Protein AF-0000000071665735 (afdb_homodimer)

Solvent-accessible surface area (backbone atoms only — not comparable to full-atom values): 22592 Å² total; per-residue (Å²): 137,82,86,70,82,78,82,79,80,79,75,76,79,82,82,79,82,79,80,78,79,75,76,81,74,75,75,74,72,68,74,67,75,67,65,73,69,74,65,78,68,72,47,81,77,70,49,54,52,72,57,50,32,63,52,44,52,70,51,53,49,62,44,57,69,63,45,42,54,72,73,45,70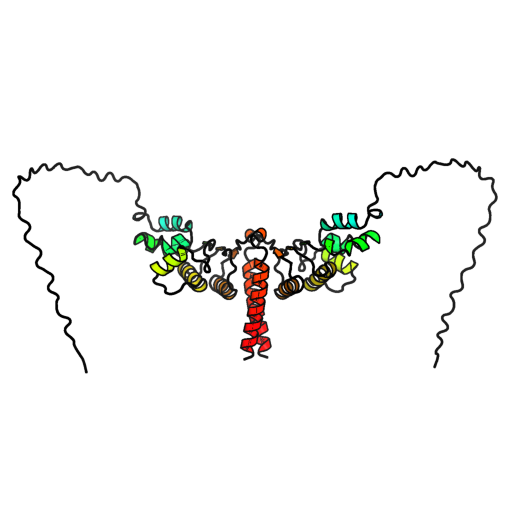,59,45,29,58,28,63,59,37,35,73,44,34,25,62,40,54,32,64,81,60,48,84,87,48,99,40,71,63,57,57,50,43,28,60,78,67,70,46,94,73,89,48,66,61,57,50,48,52,53,49,38,58,48,10,68,40,57,27,40,36,34,33,40,25,80,60,83,72,56,66,68,51,53,46,50,49,50,68,59,13,78,69,42,27,46,31,79,62,62,52,42,88,81,44,38,57,49,54,50,51,48,48,53,50,50,52,50,48,46,53,49,54,21,50,54,48,59,98,134,82,78,71,72,76,75,75,75,79,75,77,79,76,83,74,79,77,75,77,80,75,75,82,70,80,73,74,68,69,71,67,73,68,62,70,68,71,67,75,68,71,46,81,78,68,48,55,52,72,56,47,33,62,54,43,51,70,51,52,51,64,45,58,69,63,46,41,55,70,72,45,71,58,43,29,59,28,61,56,38,34,73,43,34,24,62,41,61,31,64,83,58,53,85,87,47,97,39,72,63,57,55,52,43,28,60,77,66,71,46,93,73,88,46,65,61,57,51,48,52,51,49,37,57,48,10,67,39,56,26,40,37,34,34,37,26,74,60,82,73,56,65,68,52,53,45,50,49,50,68,58,13,77,68,42,27,47,32,77,62,62,50,42,87,80,43,38,58,50,55,48,52,49,49,52,49,50,51,50,48,44,53,49,54,21,50,58,51,58,104

Radius of gyration: 38.49 Å; Cα contacts (8 Å, |Δi|>4): 407; chains: 2; bounding box: 44×146×106 Å

Organism: Elaeis guineensis var. tenera (NCBI:txid51953)

pLDDT: mean 74.75, std 26.11, range [21.14, 98.0]

Secondary structure (DSSP, 8-state):
-------------------------------------------GGGS-HHHHHHHHTTS-HHIIIIIGGGT-HHHHHHHTSGGGGSEEE-TT--TTS--HHHHHHHHHTT-S---HHHHHHHHHHHTTT---EEE--SSPPPHHHHHHHHHH-TT-EEE----TTT-THHHHHHHHHHHHHHHHHHHHHH-/-------------------------------------------GGGS-HHHHHHHHTTS-HHIIIIIGGGT-HHHHHHHTSGGGGSEEE-TT--TTS--HHHHHHHHHTT-S---HHHHHHHHHHHTTT---EEEPPSSPPPHHHHHHHHHH-TT-EEE----TTT-TTHHHHHHHHHHHHHHHHHHHHH-

Sequence (382 aa):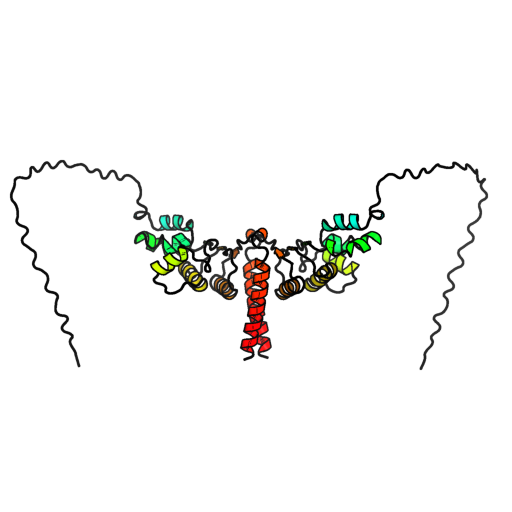
MDGSSPYTDLAEPSATKRFKIGGEEMDTSEETMRSEEDTGIRRWEDLPVNCLVEIFKKLSVEDMAIGVPFVCKSWYEAHLDPCCWKILDFRGIDPWSECPFIARFMHEYRLKKFTIMGFLKFVINRGHKLATKLILPDRLLPLSNLVYICEQCPMLNIYASWQPEKNPGLIRGFVMKLNETMLRHCRNLELMDGSSPYTDLAEPSATKRFKIGGEEMDTSEETMRSEEDTGIRRWEDLPVNCLVEIFKKLSVEDMAIGVPFVCKSWYEAHLDPCCWKILDFRGIDPWSECPFIARFMHEYRLKKFTIMGFLKFVINRGHKLATKLILPDRLLPLSNLVYICEQCPMLNIYASWQPEKNPGLIRGFVMKLNETMLRHCRNLEL

Structure (mmCIF, N/CA/C/O backbone):
data_AF-0000000071665735-model_v1
#
loop_
_entity.id
_entity.type
_entity.pdbx_description
1 polymer 'F-box/LRR-repeat protein At3g48880'
#
loop_
_atom_site.group_PDB
_atom_site.id
_atom_site.type_symbol
_atom_site.label_atom_id
_atom_site.label_alt_id
_atom_site.label_comp_id
_atom_site.label_asym_id
_atom_site.label_entity_id
_atom_site.label_seq_id
_atom_site.pdbx_PDB_ins_code
_atom_site.Cartn_x
_atom_site.Cartn_y
_atom_site.Cartn_z
_atom_site.occupancy
_atom_site.B_iso_or_equiv
_atom_site.auth_seq_id
_atom_site.auth_comp_id
_atom_site.auth_asym_id
_atom_site.auth_atom_id
_atom_site.pdbx_PDB_model_num
ATOM 1 N N . MET A 1 1 ? 4.16 -63.156 10.758 1 23.44 1 MET A N 1
ATOM 2 C CA . MET A 1 1 ? 3.316 -63.969 9.898 1 23.44 1 MET A CA 1
ATOM 3 C C . MET A 1 1 ? 2.93 -63.219 8.633 1 23.44 1 MET A C 1
ATOM 5 O O . MET A 1 1 ? 2.584 -62.031 8.688 1 23.44 1 MET A O 1
ATOM 9 N N . ASP A 1 2 ? 3.342 -63.75 7.41 1 26.06 2 ASP A N 1
ATOM 10 C CA . ASP A 1 2 ? 3.562 -63.469 5.992 1 26.06 2 ASP A CA 1
ATOM 11 C C . ASP A 1 2 ? 2.238 -63.375 5.234 1 26.06 2 ASP A C 1
ATOM 13 O O . ASP A 1 2 ? 2.207 -63.5 4.008 1 26.06 2 ASP A O 1
ATOM 17 N N . GLY A 1 3 ? 1.011 -63.031 5.824 1 24.69 3 GLY A N 1
ATOM 18 C CA . GLY A 1 3 ? -0.24 -63.531 5.258 1 24.69 3 GLY A CA 1
ATOM 19 C C . GLY A 1 3 ? -0.451 -63.094 3.822 1 24.69 3 GLY A C 1
ATOM 20 O O . GLY A 1 3 ? -0.467 -61.875 3.535 1 24.69 3 GLY A O 1
ATOM 21 N N . SER A 1 4 ? -0.257 -63.938 2.729 1 26.8 4 SER A N 1
ATOM 22 C CA . SER A 1 4 ? -0.142 -64.062 1.28 1 26.8 4 SER A CA 1
ATOM 23 C C . SER A 1 4 ? -1.487 -63.844 0.597 1 26.8 4 SER A C 1
ATOM 25 O O . SER A 1 4 ? -1.646 -64.125 -0.587 1 26.8 4 SER A O 1
ATOM 27 N N . SER A 1 5 ? -2.572 -63.156 1.152 1 29.09 5 SER A N 1
ATOM 28 C CA . SER A 1 5 ? -3.873 -63.594 0.663 1 29.09 5 SER A CA 1
ATOM 29 C C . SER A 1 5 ? -3.998 -63.406 -0.842 1 29.09 5 SER A C 1
ATOM 31 O O . SER A 1 5 ? -3.695 -62.312 -1.352 1 29.09 5 SER A O 1
ATOM 33 N N . PRO A 1 6 ? -4.188 -64.438 -1.713 1 28.25 6 PRO A N 1
ATOM 34 C CA . PRO A 1 6 ? -4.219 -64.812 -3.139 1 28.25 6 PRO A CA 1
ATOM 35 C C . PRO A 1 6 ? -5.355 -64.125 -3.883 1 28.25 6 PRO A C 1
ATOM 37 O O . PRO A 1 6 ? -6.531 -64.312 -3.582 1 28.25 6 PRO A O 1
ATOM 40 N N . TYR A 1 7 ? -5.441 -62.719 -4.027 1 26.22 7 TYR A N 1
ATOM 41 C CA . TYR A 1 7 ? -6.598 -62 -4.57 1 26.22 7 TYR A CA 1
ATOM 42 C C . TYR A 1 7 ? -6.984 -62.562 -5.934 1 26.22 7 TYR A C 1
ATOM 44 O O . TYR A 1 7 ? -6.129 -62.75 -6.809 1 26.22 7 TYR A O 1
ATOM 52 N N . THR A 1 8 ? -7.969 -63.531 -6.027 1 24.05 8 THR A N 1
ATOM 53 C CA . THR A 1 8 ? -8.641 -64.375 -7.012 1 24.05 8 THR A CA 1
ATOM 54 C C . THR A 1 8 ? -8.992 -63.562 -8.258 1 24.05 8 THR A C 1
ATOM 56 O O . THR A 1 8 ? -9.336 -62.375 -8.164 1 24.05 8 THR A O 1
ATOM 59 N N . ASP A 1 9 ? -8.789 -64.062 -9.539 1 23.83 9 ASP A N 1
ATOM 60 C CA . ASP A 1 9 ? -8.648 -63.875 -10.984 1 23.83 9 ASP A CA 1
ATOM 61 C C . ASP A 1 9 ? -10.008 -63.656 -11.641 1 23.83 9 ASP A C 1
ATOM 63 O O . ASP A 1 9 ? -10.82 -64.562 -11.734 1 23.83 9 ASP A O 1
ATOM 67 N N . LEU A 1 10 ? -10.781 -62.562 -11.258 1 22.11 10 LEU A N 1
ATOM 68 C CA . LEU A 1 10 ? -12.172 -62.406 -11.656 1 22.11 10 LEU A CA 1
ATOM 69 C C . LEU A 1 10 ? -12.32 -62.531 -13.172 1 22.11 10 LEU A C 1
ATOM 71 O O . LEU A 1 10 ? -11.711 -61.75 -13.914 1 22.11 10 LEU A O 1
ATOM 75 N N . ALA A 1 11 ? -12.594 -63.719 -13.625 1 23.98 11 ALA A N 1
ATOM 76 C CA . ALA A 1 11 ? -12.781 -64.312 -14.938 1 23.98 11 ALA A CA 1
ATOM 77 C C . ALA A 1 11 ? -13.891 -63.625 -15.719 1 23.98 11 ALA A C 1
ATOM 79 O O . ALA A 1 11 ? -15.055 -63.656 -15.312 1 23.98 11 ALA A O 1
ATOM 80 N N . GLU A 1 12 ? -13.609 -62.344 -16.188 1 22.89 12 GLU A N 1
ATOM 81 C CA . GLU A 1 12 ? -14.672 -61.531 -16.75 1 22.89 12 GLU A CA 1
ATOM 82 C C . GLU A 1 12 ? -15.414 -62.25 -17.875 1 22.89 12 GLU A C 1
ATOM 84 O O . GLU A 1 12 ? -14.812 -63.031 -18.609 1 22.89 12 GLU A O 1
ATOM 89 N N . PRO A 1 13 ? -16.703 -62.031 -18 1 25.08 13 PRO A N 1
ATOM 90 C CA . PRO A 1 13 ? -17.812 -62.75 -18.625 1 25.08 13 PRO A CA 1
ATOM 91 C C . PRO A 1 13 ? -17.719 -62.75 -20.141 1 25.08 13 PRO A C 1
ATOM 93 O O . PRO A 1 13 ? -17.094 -61.875 -20.734 1 25.08 13 PRO A O 1
ATOM 96 N N . SER A 1 14 ? -18.047 -63.875 -20.75 1 23.48 14 SER A N 1
ATOM 97 C CA . SER A 1 14 ? -17.984 -64.5 -22.062 1 23.48 14 SER A CA 1
ATOM 98 C C . SER A 1 14 ? -18.953 -63.844 -23.031 1 23.48 14 SER A C 1
ATOM 100 O O . SER A 1 14 ? -20.172 -63.969 -22.891 1 23.48 14 SER A O 1
ATOM 102 N N . ALA A 1 15 ? -18.656 -62.562 -23.391 1 22.48 15 ALA A N 1
ATOM 103 C CA . ALA A 1 15 ? -19.609 -61.781 -24.172 1 22.48 15 ALA A CA 1
ATOM 104 C C . ALA A 1 15 ? -20.047 -62.562 -25.422 1 22.48 15 ALA A C 1
ATOM 106 O O . ALA A 1 15 ? -19.25 -63.25 -26.031 1 22.48 15 ALA A O 1
ATOM 107 N N . THR A 1 16 ? -21.375 -62.562 -25.641 1 22.89 16 THR A N 1
ATOM 108 C CA . THR A 1 16 ? -22.375 -63.281 -26.453 1 22.89 16 THR A CA 1
ATOM 109 C C . THR A 1 16 ? -22.156 -63 -27.938 1 22.89 16 THR A C 1
ATOM 111 O O . THR A 1 16 ? -21.781 -61.875 -28.312 1 22.89 16 THR A O 1
ATOM 114 N N . LYS A 1 17 ? -22.406 -64 -28.781 1 22.88 17 LYS A N 1
ATOM 115 C CA . LYS A 1 17 ? -22.203 -64.5 -30.141 1 22.88 17 LYS A CA 1
ATOM 116 C C . LYS A 1 17 ? -23.062 -63.688 -31.125 1 22.88 17 LYS A C 1
ATOM 118 O O . LYS A 1 17 ? -24.266 -63.906 -31.234 1 22.88 17 LYS A O 1
ATOM 123 N N . ARG A 1 18 ? -22.953 -62.312 -31.141 1 23.58 18 ARG A N 1
ATOM 124 C CA . ARG A 1 18 ? -23.891 -61.688 -32.031 1 23.58 18 ARG A CA 1
ATOM 125 C C . ARG A 1 18 ? -23.828 -62.281 -33.438 1 23.58 18 ARG A C 1
ATOM 127 O O . ARG A 1 18 ? -22.734 -62.594 -33.938 1 23.58 18 ARG A O 1
ATOM 134 N N . PHE A 1 19 ? -25.016 -62.719 -33.938 1 22.03 19 PHE A N 1
ATOM 135 C CA . PHE A 1 19 ? -25.484 -63.406 -35.156 1 22.03 19 PHE A CA 1
ATOM 136 C C . PHE A 1 19 ? -25.141 -62.594 -36.406 1 22.03 19 PHE A C 1
ATOM 138 O O . PHE A 1 19 ? -25.344 -61.375 -36.438 1 22.03 19 PHE A O 1
ATOM 145 N N . LYS A 1 20 ? -24.469 -63.188 -37.375 1 25.14 20 LYS A N 1
ATOM 146 C CA . LYS A 1 20 ? -23.781 -62.938 -38.656 1 25.14 20 LYS A CA 1
ATOM 147 C C . LYS A 1 20 ? -24.766 -62.531 -39.75 1 25.14 20 LYS A C 1
ATOM 149 O O . LYS A 1 20 ? -25.141 -63.375 -40.562 1 25.14 20 LYS A O 1
ATOM 154 N N . ILE A 1 21 ? -25.766 -61.688 -39.531 1 27.73 21 ILE A N 1
ATOM 155 C CA . ILE A 1 21 ? -26.672 -61.656 -40.656 1 27.73 21 ILE A CA 1
ATOM 156 C C . ILE A 1 21 ? -25.891 -61.344 -41.938 1 27.73 21 ILE A C 1
ATOM 158 O O . ILE A 1 21 ? -24.984 -60.469 -41.906 1 27.73 21 ILE A O 1
ATOM 162 N N . GLY A 1 22 ? -26.125 -62 -43.094 1 25.66 22 GLY A N 1
ATOM 163 C CA . GLY A 1 22 ? -25.562 -62.344 -44.406 1 25.66 22 GLY A CA 1
ATOM 164 C C . GLY A 1 22 ? -25.5 -61.156 -45.344 1 25.66 22 GLY A C 1
ATOM 165 O O . GLY A 1 22 ? -25.203 -61.312 -46.531 1 25.66 22 GLY A O 1
ATOM 166 N N . GLY A 1 23 ? -26.125 -60.062 -45.062 1 27.19 23 GLY A N 1
ATOM 167 C CA . GLY A 1 23 ? -26.453 -59.312 -46.281 1 27.19 23 GLY A CA 1
ATOM 168 C C . GLY A 1 23 ? -25.234 -58.938 -47.094 1 27.19 23 GLY A C 1
ATOM 169 O O . GLY A 1 23 ? -24.109 -58.938 -46.594 1 27.19 23 GLY A O 1
ATOM 170 N N . GLU A 1 24 ? -25.422 -58.906 -48.531 1 30.91 24 GLU A N 1
ATOM 171 C CA . GLU A 1 24 ? -24.562 -58.719 -49.688 1 30.91 24 GLU A CA 1
ATOM 172 C C . GLU A 1 24 ? -23.734 -57.469 -49.562 1 30.91 24 GLU A C 1
ATOM 174 O O . GLU A 1 24 ? -24.25 -56.375 -49.281 1 30.91 24 GLU A O 1
ATOM 179 N N . GLU A 1 25 ? -22.469 -57.625 -49.312 1 31.39 25 GLU A N 1
ATOM 180 C CA . GLU A 1 25 ? -21.391 -56.656 -49.125 1 31.39 25 GLU A CA 1
ATOM 181 C C . GLU A 1 25 ? -21.156 -55.812 -50.375 1 31.39 25 GLU A C 1
ATOM 183 O O . GLU A 1 25 ? -20.656 -56.312 -51.375 1 31.39 25 GLU A O 1
ATOM 188 N N . MET A 1 26 ? -22.297 -55.219 -50.938 1 32.34 26 MET A N 1
ATOM 189 C CA . MET A 1 26 ? -21.922 -54.375 -52.062 1 32.34 26 MET A CA 1
ATOM 190 C C . MET A 1 26 ? -20.641 -53.594 -51.75 1 32.34 26 MET A C 1
ATOM 192 O O . MET A 1 26 ? -20.547 -52.938 -50.719 1 32.34 26 MET A O 1
ATOM 196 N N . ASP A 1 27 ? -19.531 -54.062 -52.312 1 32.66 27 ASP A N 1
ATOM 197 C CA . ASP A 1 27 ? -18.156 -53.562 -52.281 1 32.66 27 ASP A CA 1
ATOM 198 C C . ASP A 1 27 ? -18.078 -52.125 -52.781 1 32.66 27 ASP A C 1
ATOM 200 O O . ASP A 1 27 ? -17.797 -51.875 -53.969 1 32.66 27 ASP A O 1
ATOM 204 N N . THR A 1 28 ? -19.188 -51.312 -52.906 1 33.16 28 THR A N 1
ATOM 205 C CA . THR A 1 28 ? -18.906 -50 -53.469 1 33.16 28 THR A CA 1
ATOM 206 C C . THR A 1 28 ? -17.703 -49.344 -52.781 1 33.16 28 THR A C 1
ATOM 208 O O . THR A 1 28 ? -17.766 -48.969 -51.594 1 33.16 28 THR A O 1
ATOM 211 N N . SER A 1 29 ? -16.531 -49.812 -53.188 1 32.88 29 SER A N 1
ATOM 212 C CA . SER A 1 29 ? -15.273 -49.156 -52.812 1 32.88 29 SER A CA 1
ATOM 213 C C . SER A 1 29 ? -15.32 -47.656 -53.094 1 32.88 29 SER A C 1
ATOM 215 O O . SER A 1 29 ? -15.031 -47.219 -54.219 1 32.88 29 SER A O 1
ATOM 217 N N . GLU A 1 30 ? -16.438 -47 -53.031 1 31.02 30 GLU A N 1
ATOM 218 C CA . GLU A 1 30 ? -16.219 -45.562 -53.125 1 31.02 30 GLU A CA 1
ATOM 219 C C . GLU A 1 30 ? -15 -45.156 -52.312 1 31.02 30 GLU A C 1
ATOM 221 O O . GLU A 1 30 ? -14.961 -45.312 -51.094 1 31.02 30 GLU A O 1
ATOM 226 N N . GLU A 1 31 ? -13.836 -45.375 -52.875 1 34.19 31 GLU A N 1
ATOM 227 C CA . GLU A 1 31 ? -12.68 -44.594 -52.438 1 34.19 31 GLU A CA 1
ATOM 228 C C . GLU A 1 31 ? -13.07 -43.156 -52.125 1 34.19 31 GLU A C 1
ATOM 230 O O . GLU A 1 31 ? -13.367 -42.375 -53 1 34.19 31 GLU A O 1
ATOM 235 N N . THR A 1 32 ? -14.039 -42.938 -51.344 1 34.19 32 THR A N 1
ATOM 236 C CA . THR A 1 32 ? -14.148 -41.594 -50.75 1 34.19 32 THR A CA 1
ATOM 237 C C . THR A 1 32 ? -12.766 -41 -50.531 1 34.19 32 THR A C 1
ATOM 239 O O . THR A 1 32 ? -11.953 -41.5 -49.781 1 34.19 32 THR A O 1
ATOM 242 N N . MET A 1 33 ? -12.188 -40.562 -51.625 1 33.47 33 MET A N 1
ATOM 243 C CA . MET A 1 33 ? -11.086 -39.594 -51.531 1 33.47 33 MET A CA 1
ATOM 244 C C . MET A 1 33 ? -11.227 -38.719 -50.312 1 33.47 33 MET A C 1
ATOM 246 O O . MET A 1 33 ? -12.031 -37.781 -50.281 1 33.47 33 MET A O 1
ATOM 250 N N . ARG A 1 34 ? -11.547 -39.156 -49.188 1 34.34 34 ARG A N 1
ATOM 251 C CA . ARG A 1 34 ? -11.211 -38.344 -48 1 34.34 34 ARG A CA 1
ATOM 252 C C . ARG A 1 34 ? -9.914 -37.562 -48.219 1 34.34 34 ARG A C 1
ATOM 254 O O . ARG A 1 34 ? -8.828 -38.156 -48.188 1 34.34 34 ARG A O 1
ATOM 261 N N . SER A 1 35 ? -9.75 -36.969 -49.344 1 36.94 35 SER A N 1
ATOM 262 C CA . SER A 1 35 ? -8.789 -35.875 -49.281 1 36.94 35 SER A CA 1
ATOM 263 C C . SER A 1 35 ? -8.781 -35.219 -47.906 1 36.94 35 SER A C 1
ATOM 265 O O . SER A 1 35 ? -9.812 -34.75 -47.438 1 36.94 35 SER A O 1
ATOM 267 N N . GLU A 1 36 ? -8.211 -35.75 -46.969 1 37.66 36 GLU A N 1
ATOM 268 C CA . GLU A 1 36 ? -7.758 -34.938 -45.844 1 37.66 36 GLU A CA 1
ATOM 269 C C . GLU A 1 36 ? -7.504 -33.5 -46.281 1 37.66 36 GLU A C 1
ATOM 271 O O . GLU A 1 36 ? -6.52 -33.219 -46.969 1 37.66 36 GLU A O 1
ATOM 276 N N . GLU A 1 37 ? -8.289 -32.875 -47.094 1 38.94 37 GLU A N 1
ATOM 277 C CA . GLU A 1 37 ? -8.188 -31.438 -47.062 1 38.94 37 GLU A CA 1
ATOM 278 C C . GLU A 1 37 ? -7.535 -30.969 -45.75 1 38.94 37 GLU A C 1
ATOM 280 O O . GLU A 1 37 ? -8.039 -31.25 -44.656 1 38.94 37 GLU A O 1
ATOM 285 N N . ASP A 1 38 ? -6.227 -31.078 -45.625 1 40.59 38 ASP A N 1
ATOM 286 C CA . ASP A 1 38 ? -5.355 -30.281 -44.75 1 40.59 38 ASP A CA 1
ATOM 287 C C . ASP A 1 38 ? -6.012 -28.969 -44.344 1 40.59 38 ASP A C 1
ATOM 289 O O . ASP A 1 38 ? -5.902 -27.969 -45.094 1 40.59 38 ASP A O 1
ATOM 293 N N . THR A 1 39 ? -7.215 -28.734 -44.312 1 43.56 39 THR A N 1
ATOM 294 C CA . THR A 1 39 ? -7.746 -27.516 -43.719 1 43.56 39 THR A CA 1
ATOM 295 C C . THR A 1 39 ? -6.77 -26.938 -42.688 1 43.56 39 THR A C 1
ATOM 297 O O . THR A 1 39 ? -6.207 -27.688 -41.875 1 43.56 39 THR A O 1
ATOM 300 N N . GLY A 1 40 ? -5.797 -26.109 -43.031 1 46.25 40 GLY A N 1
ATOM 301 C CA . GLY A 1 40 ? -4.828 -25.234 -42.406 1 46.25 40 GLY A CA 1
ATOM 302 C C . GLY A 1 40 ? -5.16 -24.906 -40.969 1 46.25 40 GLY A C 1
ATOM 303 O O . GLY A 1 40 ? -4.688 -23.906 -40.406 1 46.25 40 GLY A O 1
ATOM 304 N N . ILE A 1 41 ? -6.223 -25.203 -40.531 1 49.53 41 ILE A N 1
ATOM 305 C CA . ILE A 1 41 ? -6.434 -24.875 -39.125 1 49.53 41 ILE A CA 1
ATOM 306 C C . ILE A 1 41 ? -5.379 -25.578 -38.25 1 49.53 41 ILE A C 1
ATOM 308 O O . ILE A 1 41 ? -5.348 -26.797 -38.188 1 49.53 41 ILE A O 1
ATOM 312 N N . ARG A 1 42 ? -4.172 -25.219 -38.406 1 55.28 42 ARG A N 1
ATOM 313 C CA . ARG A 1 42 ? -3.16 -25.578 -37.406 1 55.28 42 ARG A CA 1
ATOM 314 C C . ARG A 1 42 ? -3.793 -25.812 -36.031 1 55.28 42 ARG A C 1
ATOM 316 O O . ARG A 1 42 ? -4.523 -24.953 -35.531 1 55.28 42 ARG A O 1
ATOM 323 N N . ARG A 1 43 ? -4.047 -27.109 -35.781 1 66.44 43 ARG A N 1
ATOM 324 C CA . ARG A 1 43 ? -4.555 -27.469 -34.469 1 66.44 43 ARG A CA 1
ATOM 325 C C . ARG A 1 43 ? -3.637 -26.938 -33.344 1 66.44 43 ARG A C 1
ATOM 327 O O . ARG A 1 43 ? -2.414 -26.922 -33.5 1 66.44 43 ARG A O 1
ATOM 334 N N . TRP A 1 44 ? -4.188 -26.281 -32.406 1 67.88 44 TRP A N 1
ATOM 335 C CA . TRP A 1 44 ? -3.475 -25.781 -31.219 1 67.88 44 TRP A CA 1
ATOM 336 C C . TRP A 1 44 ? -2.459 -26.812 -30.719 1 67.88 44 TRP A C 1
ATOM 338 O O . TRP A 1 44 ? -1.37 -26.438 -30.281 1 67.88 44 TRP A O 1
ATOM 348 N N . GLU A 1 45 ? -2.809 -28.188 -30.969 1 71.25 45 GLU A N 1
ATOM 349 C CA . GLU A 1 45 ? -1.938 -29.25 -30.484 1 71.25 45 GLU A CA 1
ATOM 350 C C . GLU A 1 45 ? -0.709 -29.406 -31.359 1 71.25 45 GLU A C 1
ATOM 352 O O . GLU A 1 45 ? 0.296 -29.984 -30.953 1 71.25 45 GLU A O 1
ATOM 357 N N . ASP A 1 46 ? -0.88 -28.828 -32.562 1 76.56 46 ASP A N 1
ATOM 358 C CA . ASP A 1 46 ? 0.208 -29.016 -33.5 1 76.56 46 ASP A CA 1
ATOM 359 C C . ASP A 1 46 ? 1.137 -27.812 -33.531 1 76.56 46 ASP A C 1
ATOM 361 O O . ASP A 1 46 ? 2.168 -27.812 -34.188 1 76.56 46 ASP A O 1
ATOM 365 N N . LEU A 1 47 ? 0.869 -26.875 -32.719 1 84.88 47 LEU A N 1
ATOM 366 C CA . LEU A 1 47 ? 1.709 -25.688 -32.688 1 84.88 47 LEU A CA 1
ATOM 367 C C . LEU A 1 47 ? 3.033 -25.969 -31.984 1 84.88 47 LEU A C 1
ATOM 369 O O . LEU A 1 47 ? 3.07 -26.688 -30.984 1 84.88 47 LEU A O 1
ATOM 373 N N . PRO A 1 48 ? 4.133 -25.391 -32.625 1 91 48 PRO A N 1
ATOM 374 C CA . PRO A 1 48 ? 5.398 -25.484 -31.906 1 91 48 PRO A CA 1
ATOM 375 C C . PRO A 1 48 ? 5.305 -24.938 -30.484 1 91 48 PRO A C 1
ATOM 377 O O . PRO A 1 48 ? 4.562 -23.969 -30.25 1 91 48 PRO A O 1
ATOM 380 N N . VAL A 1 49 ? 6.043 -25.5 -29.688 1 90.38 49 VAL A N 1
ATOM 381 C CA . VAL A 1 49 ? 6.035 -25.172 -28.266 1 90.38 49 VAL A CA 1
ATOM 382 C C . VAL A 1 49 ? 6.324 -23.672 -28.078 1 90.38 49 VAL A C 1
ATOM 384 O O . VAL A 1 49 ? 5.688 -23.016 -27.266 1 90.38 49 VAL A O 1
ATOM 387 N N . ASN A 1 50 ? 7.254 -23.156 -28.875 1 92.75 50 ASN A N 1
ATOM 388 C CA . ASN A 1 50 ? 7.617 -21.75 -28.75 1 92.75 50 ASN A CA 1
ATOM 389 C C . ASN A 1 50 ? 6.441 -20.828 -29.078 1 92.75 50 ASN A C 1
ATOM 391 O O . ASN A 1 50 ? 6.301 -19.766 -28.484 1 92.75 50 ASN A O 1
ATOM 395 N N . CYS A 1 51 ? 5.617 -21.297 -29.969 1 94.19 51 CYS A N 1
ATOM 396 C CA . CYS A 1 51 ? 4.422 -20.531 -30.312 1 94.19 51 CYS A CA 1
ATOM 397 C C . CYS A 1 51 ? 3.4 -20.578 -29.172 1 94.19 51 CYS A C 1
ATOM 399 O O . CYS A 1 51 ? 2.793 -19.562 -28.844 1 94.19 51 CYS A O 1
ATOM 401 N N . LEU A 1 52 ? 3.219 -21.719 -28.656 1 94.69 52 LEU A N 1
ATOM 402 C CA . LEU A 1 52 ? 2.305 -21.875 -27.531 1 94.69 52 LEU A CA 1
ATOM 403 C C . LEU A 1 52 ? 2.729 -21 -26.359 1 94.69 52 LEU A C 1
ATOM 405 O O . LEU A 1 52 ? 1.898 -20.312 -25.75 1 94.69 52 LEU A O 1
ATOM 409 N N . VAL A 1 53 ? 4.008 -20.969 -26.125 1 96.19 53 VAL A N 1
ATOM 410 C CA . VAL A 1 53 ? 4.551 -20.172 -25.031 1 96.19 53 VAL A CA 1
ATOM 411 C C . VAL A 1 53 ? 4.211 -18.703 -25.234 1 96.19 53 VAL A C 1
ATOM 413 O O . VAL A 1 53 ? 3.779 -18.016 -24.297 1 96.19 53 VAL A O 1
ATOM 416 N N . GLU A 1 54 ? 4.281 -18.234 -26.469 1 96.06 54 GLU A N 1
ATOM 417 C CA . GLU A 1 54 ? 3.988 -16.844 -26.766 1 96.06 54 GLU A CA 1
ATOM 418 C C . GLU A 1 54 ? 2.512 -16.531 -26.547 1 96.06 54 GLU A C 1
ATOM 420 O O . GLU A 1 54 ? 2.166 -15.422 -26.125 1 96.06 54 GLU A O 1
ATOM 425 N N . ILE A 1 55 ? 1.73 -17.438 -26.766 1 95.62 55 ILE A N 1
ATOM 426 C CA . ILE A 1 55 ? 0.297 -17.281 -26.547 1 95.62 55 ILE A CA 1
ATOM 427 C C . ILE A 1 55 ? -0.006 -17.312 -25.062 1 95.62 55 ILE A C 1
ATOM 429 O O . ILE A 1 55 ? -0.762 -16.484 -24.547 1 95.62 55 ILE A O 1
ATOM 433 N N . PHE A 1 56 ? 0.62 -18.203 -24.359 1 96.88 56 PHE A N 1
ATOM 434 C CA . PHE A 1 56 ? 0.325 -18.438 -22.953 1 96.88 56 PHE A CA 1
ATOM 435 C C . PHE A 1 56 ? 0.759 -17.25 -22.109 1 96.88 56 PHE A C 1
ATOM 437 O O . PHE A 1 56 ? 0.141 -16.969 -21.078 1 96.88 56 PHE A O 1
ATOM 444 N N . LYS A 1 57 ? 1.679 -16.484 -22.594 1 96.44 57 LYS A N 1
ATOM 445 C CA . LYS A 1 57 ? 2.131 -15.289 -21.906 1 96.44 57 LYS A CA 1
ATOM 446 C C . LYS A 1 57 ? 1.002 -14.266 -21.781 1 96.44 57 LYS A C 1
ATOM 448 O O . LYS A 1 57 ? 1.053 -13.375 -20.922 1 96.44 57 LYS A O 1
ATOM 453 N N . LYS A 1 58 ? 0.012 -14.5 -22.547 1 95.94 58 LYS A N 1
ATOM 454 C CA . LYS A 1 58 ? -1.074 -13.523 -22.594 1 95.94 58 LYS A CA 1
ATOM 455 C C . LYS A 1 58 ? -2.293 -14.023 -21.828 1 95.94 58 LYS A C 1
ATOM 457 O O . LYS A 1 58 ? -3.266 -13.281 -21.641 1 95.94 58 LYS A O 1
ATOM 462 N N . LEU A 1 59 ? -2.227 -15.148 -21.344 1 96.06 59 LEU A N 1
ATOM 463 C CA . LEU A 1 59 ? -3.355 -15.727 -20.625 1 96.06 59 LEU A CA 1
ATOM 464 C C . LEU A 1 59 ? -3.326 -15.32 -19.141 1 96.06 59 LEU A C 1
ATOM 466 O O . LEU A 1 59 ? -2.273 -14.961 -18.625 1 96.06 59 LEU A O 1
ATOM 470 N N . SER A 1 60 ? -4.461 -15.43 -18.516 1 95.06 60 SER A N 1
ATOM 471 C CA . SER A 1 60 ? -4.559 -15.156 -17.078 1 95.06 60 SER A CA 1
ATOM 472 C C . SER A 1 60 ? -3.891 -16.25 -16.266 1 95.06 60 SER A C 1
ATOM 474 O O . SER A 1 60 ? -3.729 -17.375 -16.734 1 95.06 60 SER A O 1
ATOM 476 N N . VAL A 1 61 ? -3.545 -15.883 -15.062 1 95.94 61 VAL A N 1
ATOM 477 C CA . VAL A 1 61 ? -2.957 -16.844 -14.141 1 95.94 61 VAL A CA 1
ATOM 478 C C . VAL A 1 61 ? -3.938 -17.984 -13.898 1 95.94 61 VAL A C 1
ATOM 480 O O . VAL A 1 61 ? -3.531 -19.141 -13.766 1 95.94 61 VAL A O 1
ATOM 483 N N . GLU A 1 62 ? -5.199 -17.688 -13.891 1 94.31 62 GLU A N 1
ATOM 484 C CA . GLU A 1 62 ? -6.227 -18.703 -13.695 1 94.31 62 GLU A CA 1
ATOM 485 C C . GLU A 1 62 ? -6.223 -19.719 -14.836 1 94.31 62 GLU A C 1
ATOM 487 O O . GLU A 1 62 ? -6.199 -20.922 -14.602 1 94.31 62 GLU A O 1
ATOM 492 N N . ASP A 1 63 ? -6.195 -19.203 -16 1 95.44 63 ASP A N 1
ATOM 493 C CA . ASP A 1 63 ? -6.188 -20.078 -17.172 1 95.44 63 ASP A CA 1
ATOM 494 C C . ASP A 1 63 ? -4.938 -20.953 -17.203 1 95.44 63 ASP A C 1
ATOM 496 O O . ASP A 1 63 ? -5.012 -22.141 -17.5 1 95.44 63 ASP A O 1
ATOM 500 N N . MET A 1 64 ? -3.941 -20.344 -16.859 1 97.12 64 MET A N 1
ATOM 501 C CA . MET A 1 64 ? -2.658 -21.031 -16.875 1 97.12 64 MET A CA 1
ATOM 502 C C . MET A 1 64 ? -2.625 -22.125 -15.805 1 97.12 64 MET A C 1
ATOM 504 O O . MET A 1 64 ? -1.99 -23.172 -15.992 1 97.12 64 MET A O 1
ATOM 508 N N . ALA A 1 65 ? -3.312 -21.875 -14.711 1 96.69 65 ALA A N 1
ATOM 509 C CA . ALA A 1 65 ? -3.244 -22.797 -13.586 1 96.69 65 ALA A CA 1
ATOM 510 C C . ALA A 1 65 ? -4.262 -23.938 -13.734 1 96.69 65 ALA A C 1
ATOM 512 O O . ALA A 1 65 ? -3.994 -25.062 -13.344 1 96.69 65 ALA A O 1
ATOM 513 N N . ILE A 1 66 ? -5.402 -23.641 -14.336 1 96 66 ILE A N 1
ATOM 514 C CA . ILE A 1 66 ? -6.445 -24.656 -14.227 1 96 66 ILE A CA 1
ATOM 515 C C . ILE A 1 66 ? -6.922 -25.047 -15.625 1 96 66 ILE A C 1
ATOM 517 O O . ILE A 1 66 ? -7.625 -26.047 -15.789 1 96 66 ILE A O 1
ATOM 521 N N . GLY A 1 67 ? -6.648 -24.359 -16.656 1 95.69 67 GLY A N 1
ATOM 522 C CA . GLY A 1 67 ? -7.109 -24.656 -18 1 95.69 67 GLY A CA 1
ATOM 523 C C . GLY A 1 67 ? -6.039 -25.281 -18.875 1 95.69 67 GLY A C 1
ATOM 524 O O . GLY A 1 67 ? -6.145 -26.453 -19.25 1 95.69 67 GLY A O 1
ATOM 525 N N . VAL A 1 68 ? -4.965 -24.672 -18.953 1 96.25 68 VAL A N 1
ATOM 526 C CA . VAL A 1 68 ? -3.934 -24.938 -19.953 1 96.25 68 VAL A CA 1
ATOM 527 C C . VAL A 1 68 ? -3.299 -26.297 -19.703 1 96.25 68 VAL A C 1
ATOM 529 O O . VAL A 1 68 ? -3.188 -27.109 -20.609 1 96.25 68 VAL A O 1
ATOM 532 N N . PRO A 1 69 ? -2.945 -26.641 -18.453 1 96.69 69 PRO A N 1
ATOM 533 C CA . PRO A 1 69 ? -2.191 -27.875 -18.234 1 96.69 69 PRO A CA 1
ATOM 534 C C . PRO A 1 69 ? -3.029 -29.125 -18.484 1 96.69 69 PRO A C 1
ATOM 536 O O . PRO A 1 69 ? -2.482 -30.219 -18.594 1 96.69 69 PRO A O 1
ATOM 539 N N . PHE A 1 70 ? -4.34 -28.922 -18.703 1 95.38 70 PHE A N 1
ATOM 540 C CA . PHE A 1 70 ? -5.203 -30.109 -18.719 1 95.38 70 PHE A CA 1
ATOM 541 C C . PHE A 1 70 ? -5.816 -30.297 -20.109 1 95.38 70 PHE A C 1
ATOM 543 O O . PHE A 1 70 ? -6.711 -31.125 -20.281 1 95.38 70 PHE A O 1
ATOM 550 N N . VAL A 1 71 ? -5.344 -29.625 -21.109 1 93.94 71 VAL A N 1
ATOM 551 C CA . VAL A 1 71 ? -5.906 -29.719 -22.453 1 93.94 71 VAL A CA 1
ATOM 552 C C . VAL A 1 71 ? -5.262 -30.891 -23.203 1 93.94 71 VAL A C 1
ATOM 554 O O . VAL A 1 71 ? -5.961 -31.781 -23.703 1 93.94 71 VAL A O 1
ATOM 557 N N . CYS A 1 72 ? -3.918 -30.969 -23.391 1 93.81 72 CYS A N 1
ATOM 558 C CA . CYS A 1 72 ? -3.152 -32.031 -24.031 1 93.81 72 CYS A CA 1
ATOM 559 C C . CYS A 1 72 ? -1.69 -31.984 -23.609 1 93.81 72 CYS A C 1
ATOM 561 O O . CYS A 1 72 ? -1.278 -31.078 -22.875 1 93.81 72 CYS A O 1
ATOM 563 N N . LYS A 1 73 ? -0.957 -32.906 -24.016 1 93.06 73 LYS A N 1
ATOM 564 C CA . LYS A 1 73 ? 0.434 -33.062 -23.594 1 93.06 73 LYS A CA 1
ATOM 565 C C . LYS A 1 73 ? 1.272 -31.875 -24.047 1 93.06 73 LYS A C 1
ATOM 567 O O . LYS A 1 73 ? 2.109 -31.375 -23.297 1 93.06 73 LYS A O 1
ATOM 572 N N . SER A 1 74 ? 1.057 -31.422 -25.219 1 92.19 74 SER A N 1
ATOM 573 C CA . SER A 1 74 ? 1.838 -30.312 -25.766 1 92.19 74 SER A CA 1
ATOM 574 C C . SER A 1 74 ? 1.595 -29.031 -24.969 1 92.19 74 SER A C 1
ATOM 576 O O . SER A 1 74 ? 2.533 -28.281 -24.688 1 92.19 74 SER A O 1
ATOM 578 N N . TRP A 1 75 ? 0.331 -28.797 -24.594 1 95.06 75 TRP A N 1
ATOM 579 C CA . TRP A 1 75 ? -0.017 -27.625 -23.797 1 95.06 75 TRP A CA 1
ATOM 580 C C . TRP A 1 75 ? 0.589 -27.719 -22.406 1 95.06 75 TRP A C 1
ATOM 582 O O . TRP A 1 75 ? 1.064 -26.719 -21.859 1 95.06 75 TRP A O 1
ATOM 592 N N . TYR A 1 76 ? 0.562 -28.875 -21.906 1 95.25 76 TYR A N 1
ATOM 593 C CA . TYR A 1 76 ? 1.164 -29.078 -20.594 1 95.25 76 TYR A CA 1
ATOM 594 C C . TYR A 1 76 ? 2.65 -28.75 -20.609 1 95.25 76 TYR A C 1
ATOM 596 O O . TYR A 1 76 ? 3.146 -28.047 -19.734 1 95.25 76 TYR A O 1
ATOM 604 N N . GLU A 1 77 ? 3.277 -29.25 -21.609 1 94.81 77 GLU A N 1
ATOM 605 C CA . GLU A 1 77 ? 4.715 -29.031 -21.734 1 94.81 77 GLU A CA 1
ATOM 606 C C . GLU A 1 77 ? 5.023 -27.547 -21.922 1 94.81 77 GLU A C 1
ATOM 608 O O . GLU A 1 77 ? 5.973 -27.031 -21.328 1 94.81 77 GLU A O 1
ATOM 613 N N . ALA A 1 78 ? 4.246 -26.891 -22.688 1 96.12 78 ALA A N 1
ATOM 614 C CA . ALA A 1 78 ? 4.449 -25.469 -22.938 1 96.12 78 ALA A CA 1
ATOM 615 C C . ALA A 1 78 ? 4.188 -24.641 -21.688 1 96.12 78 ALA A C 1
ATOM 617 O O . ALA A 1 78 ? 4.875 -23.656 -21.422 1 96.12 78 ALA A O 1
ATOM 618 N N . HIS A 1 79 ? 3.244 -25.062 -20.938 1 96.69 79 HIS A N 1
ATOM 619 C CA . HIS A 1 79 ? 2.844 -24.312 -19.75 1 96.69 79 HIS A CA 1
ATOM 620 C C . HIS A 1 79 ? 3.93 -24.359 -18.672 1 96.69 79 HIS A C 1
ATOM 622 O O . HIS A 1 79 ? 3.979 -23.5 -17.797 1 96.69 79 HIS A O 1
ATOM 628 N N . LEU A 1 80 ? 4.848 -25.344 -18.797 1 97 80 LEU A N 1
ATOM 629 C CA . LEU A 1 80 ? 5.938 -25.5 -17.844 1 97 80 LEU A CA 1
ATOM 630 C C . LEU A 1 80 ? 7.051 -24.5 -18.109 1 97 80 LEU A C 1
ATOM 632 O O . LEU A 1 80 ? 7.938 -24.312 -17.281 1 97 80 LEU A O 1
ATOM 636 N N . ASP A 1 81 ? 7.008 -23.828 -19.219 1 97.5 81 ASP A N 1
ATOM 637 C CA . ASP A 1 81 ? 8.008 -22.812 -19.516 1 97.5 81 ASP A CA 1
ATOM 638 C C . ASP A 1 81 ? 7.898 -21.641 -18.547 1 97.5 81 ASP A C 1
ATOM 640 O O . ASP A 1 81 ? 6.84 -21.016 -18.422 1 97.5 81 ASP A O 1
ATOM 644 N N . PRO A 1 82 ? 8.969 -21.312 -17.984 1 97.5 82 PRO A N 1
ATOM 645 C CA . PRO A 1 82 ? 8.953 -20.25 -16.969 1 97.5 82 PRO A CA 1
ATOM 646 C C . PRO A 1 82 ? 8.516 -18.891 -17.547 1 97.5 82 PRO A C 1
ATOM 648 O O . PRO A 1 82 ? 8.008 -18.047 -16.812 1 97.5 82 PRO A O 1
ATOM 651 N N . CYS A 1 83 ? 8.609 -18.719 -18.797 1 97.25 83 CYS A N 1
ATOM 652 C CA . CYS A 1 83 ? 8.25 -17.469 -19.438 1 97.25 83 CYS A CA 1
ATOM 653 C C . CYS A 1 83 ? 6.746 -17.219 -19.375 1 97.25 83 CYS A C 1
ATOM 655 O O . CYS A 1 83 ? 6.289 -16.078 -19.438 1 97.25 83 CYS A O 1
ATOM 657 N N . CYS A 1 84 ? 6.027 -18.219 -19.172 1 97.81 84 CYS A N 1
ATOM 658 C CA . CYS A 1 84 ? 4.574 -18.109 -19.109 1 97.81 84 CYS A CA 1
ATOM 659 C C . CYS A 1 84 ? 4.125 -17.547 -17.766 1 97.81 84 CYS A C 1
ATOM 661 O O . CYS A 1 84 ? 2.971 -17.141 -17.609 1 97.81 84 CYS A O 1
ATOM 663 N N . TRP A 1 85 ? 5.059 -17.438 -16.812 1 97.69 85 TRP A N 1
ATOM 664 C CA . TRP A 1 85 ? 4.707 -17.125 -15.438 1 97.69 85 TRP A CA 1
ATOM 665 C C . TRP A 1 85 ? 5.438 -15.867 -14.961 1 97.69 85 TRP A C 1
ATOM 667 O O . TRP A 1 85 ? 5.645 -15.672 -13.766 1 97.69 85 TRP A O 1
ATOM 677 N N . LYS A 1 86 ? 5.793 -15.016 -15.875 1 97.06 86 LYS A N 1
ATOM 678 C CA . LYS A 1 86 ? 6.547 -13.812 -15.547 1 97.06 86 LYS A CA 1
ATOM 679 C C . LYS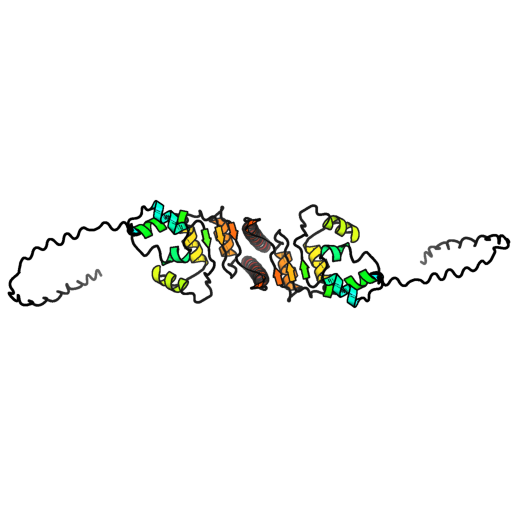 A 1 86 ? 5.633 -12.734 -14.969 1 97.06 86 LYS A C 1
ATOM 681 O O . LYS A 1 86 ? 6.062 -11.922 -14.148 1 97.06 86 LYS A O 1
ATOM 686 N N . ILE A 1 87 ? 4.445 -12.758 -15.484 1 96.56 87 ILE A N 1
ATOM 687 C CA . ILE A 1 87 ? 3.461 -11.789 -15.008 1 96.56 87 ILE A CA 1
ATOM 688 C C . ILE A 1 87 ? 2.373 -12.508 -14.211 1 96.56 87 ILE A C 1
ATOM 690 O O . ILE A 1 87 ? 1.652 -13.352 -14.75 1 96.56 87 ILE A O 1
ATOM 694 N N . LEU A 1 88 ? 2.248 -12.125 -12.961 1 95.94 88 LEU A N 1
ATOM 695 C CA . LEU A 1 88 ? 1.285 -12.75 -12.062 1 95.94 88 LEU A CA 1
ATOM 696 C C . LEU A 1 88 ? 0.177 -11.766 -11.688 1 95.94 88 LEU A C 1
ATOM 698 O O . LEU A 1 88 ? 0.361 -10.922 -10.812 1 95.94 88 LEU A O 1
ATOM 702 N N . ASP A 1 89 ? -0.873 -11.914 -12.328 1 93.62 89 ASP A N 1
ATOM 703 C CA . ASP A 1 89 ? -2.043 -11.086 -12.07 1 93.62 89 ASP A CA 1
ATOM 704 C C . ASP A 1 89 ? -3.029 -11.797 -11.148 1 93.62 89 ASP A C 1
ATOM 706 O O . ASP A 1 89 ? -3.721 -12.727 -11.562 1 93.62 89 ASP A O 1
ATOM 710 N N . PHE A 1 90 ? -3.104 -11.336 -9.969 1 90.94 90 PHE A N 1
ATOM 711 C CA . PHE A 1 90 ? -3.943 -11.992 -8.977 1 90.94 90 PHE A CA 1
ATOM 712 C C . PHE A 1 90 ? -5.25 -11.227 -8.781 1 90.94 90 PHE A C 1
ATOM 714 O O . PHE A 1 90 ? -6.023 -11.531 -7.871 1 90.94 90 PHE A O 1
ATOM 721 N N . ARG A 1 91 ? -5.402 -10.461 -9.875 1 82.5 91 ARG A N 1
ATOM 722 C CA . ARG A 1 91 ? -6.672 -9.742 -9.812 1 82.5 91 ARG A CA 1
ATOM 723 C C . ARG A 1 91 ? -7.848 -10.703 -9.953 1 82.5 91 ARG A C 1
ATOM 725 O O . ARG A 1 91 ? -7.828 -11.594 -10.805 1 82.5 91 ARG A O 1
ATOM 732 N N . GLY A 1 92 ? -8.578 -10.961 -9 1 77.38 92 GLY A N 1
ATOM 733 C CA . GLY A 1 92 ? -9.734 -11.828 -9.102 1 77.38 92 GLY A CA 1
ATOM 734 C C . GLY A 1 92 ? -9.641 -13.062 -8.211 1 77.38 92 GLY A C 1
ATOM 735 O O . GLY A 1 92 ? -10.602 -13.812 -8.078 1 77.38 92 GLY A O 1
ATOM 736 N N . ILE A 1 93 ? -8.43 -13.227 -7.883 1 81.5 93 ILE A N 1
ATOM 737 C CA . ILE A 1 93 ? -8.242 -14.367 -6.996 1 81.5 93 ILE A CA 1
ATOM 738 C C . ILE A 1 93 ? -8.5 -13.945 -5.551 1 81.5 93 ILE A C 1
ATOM 740 O O . ILE A 1 93 ? -7.691 -13.234 -4.949 1 81.5 93 ILE A O 1
ATOM 744 N N . ASP A 1 94 ? -9.625 -14.188 -5.148 1 76.12 94 ASP A N 1
ATOM 745 C CA . ASP A 1 94 ? -9.992 -13.906 -3.764 1 76.12 94 ASP A CA 1
ATOM 746 C C . ASP A 1 94 ? -10.023 -15.18 -2.93 1 76.12 94 ASP A C 1
ATOM 748 O O . ASP A 1 94 ? -10.984 -15.953 -3.006 1 76.12 94 ASP A O 1
ATOM 752 N N . PRO A 1 95 ? -9.008 -15.297 -2.156 1 69.25 95 PRO A N 1
ATOM 753 C CA . PRO A 1 95 ? -8.922 -16.547 -1.405 1 69.25 95 PRO A CA 1
ATOM 754 C C . PRO A 1 95 ? -9.984 -16.656 -0.314 1 69.25 95 PRO A C 1
ATOM 756 O O . PRO A 1 95 ? -10.203 -17.734 0.24 1 69.25 95 PRO A O 1
ATOM 759 N N . TRP A 1 96 ? -10.602 -15.609 -0.04 1 68.12 96 TRP A N 1
ATOM 760 C CA . TRP A 1 96 ? -11.523 -15.578 1.09 1 68.12 96 TRP A CA 1
ATOM 761 C C . TRP A 1 96 ? -12.961 -15.75 0.62 1 68.12 96 TRP A C 1
ATOM 763 O O . TRP A 1 96 ? -13.875 -15.906 1.436 1 68.12 96 TRP A O 1
ATOM 773 N N . SER A 1 97 ? -13.039 -15.758 -0.609 1 69.25 97 SER A N 1
ATOM 774 C CA . SER A 1 97 ? -14.383 -15.945 -1.148 1 69.25 97 SER A CA 1
ATOM 775 C C . SER A 1 97 ? -14.508 -17.297 -1.854 1 69.25 97 SER A C 1
ATOM 777 O O . SER A 1 97 ? -13.508 -17.922 -2.18 1 69.25 97 SER A O 1
ATOM 779 N N . GLU A 1 98 ? -15.789 -17.688 -1.805 1 74.81 98 GLU A N 1
ATOM 780 C CA . GLU A 1 98 ? -16.094 -18.859 -2.629 1 74.81 98 GLU A CA 1
ATOM 781 C C . GLU A 1 98 ? -15.922 -18.547 -4.113 1 74.81 98 GLU A C 1
ATOM 783 O O . GLU A 1 98 ? -16.75 -17.844 -4.703 1 74.81 98 GLU A O 1
ATOM 788 N N . CYS A 1 99 ? -14.852 -18.703 -4.625 1 79.38 99 CYS A N 1
ATOM 789 C CA . CYS A 1 99 ? -14.547 -18.406 -6.023 1 79.38 99 CYS A CA 1
ATOM 790 C C . CYS A 1 99 ? -14.422 -19.703 -6.828 1 79.38 99 CYS A C 1
ATOM 792 O O . CYS A 1 99 ? -13.812 -20.672 -6.367 1 79.38 99 CYS A O 1
ATOM 794 N N . PRO A 1 100 ? -15.102 -19.812 -7.922 1 88.12 100 PRO A N 1
ATOM 795 C CA . PRO A 1 100 ? -15.039 -21 -8.773 1 88.12 100 PRO A CA 1
ATOM 796 C C . PRO A 1 100 ? -13.602 -21.406 -9.109 1 88.12 100 PRO A C 1
ATOM 798 O O . PRO A 1 100 ? -13.305 -22.594 -9.227 1 88.12 100 PRO A O 1
ATOM 801 N N . PHE A 1 101 ? -12.82 -20.547 -9.195 1 92.44 101 PHE A N 1
ATOM 802 C CA . PHE A 1 101 ? -11.43 -20.844 -9.5 1 92.44 101 PHE A CA 1
ATOM 803 C C . PHE A 1 101 ? -10.812 -21.719 -8.43 1 92.44 101 PHE A C 1
ATOM 805 O O . PHE A 1 101 ? -10.156 -22.719 -8.734 1 92.44 101 PHE A O 1
ATOM 812 N N . ILE A 1 102 ? -11.039 -21.328 -7.238 1 92.12 102 ILE A N 1
ATOM 813 C CA . ILE A 1 102 ? -10.422 -22.016 -6.117 1 92.12 102 ILE A CA 1
ATOM 814 C C . ILE A 1 102 ? -10.906 -23.469 -6.07 1 92.12 102 ILE A C 1
ATOM 816 O O . ILE A 1 102 ? -10.109 -24.391 -5.902 1 92.12 102 ILE A O 1
ATOM 820 N N . ALA A 1 103 ? -12.164 -23.641 -6.238 1 92.69 103 ALA A N 1
ATOM 821 C CA . ALA A 1 103 ? -12.742 -24.984 -6.234 1 92.69 103 ALA A CA 1
ATOM 822 C C . ALA A 1 103 ? -12.148 -25.828 -7.352 1 92.69 103 ALA A C 1
ATOM 824 O O . ALA A 1 103 ? -11.766 -26.984 -7.129 1 92.69 103 ALA A O 1
ATOM 825 N N . ARG A 1 104 ? -12.102 -25.297 -8.461 1 94.44 104 ARG A N 1
ATOM 826 C CA . ARG A 1 104 ? -11.562 -26.016 -9.609 1 94.44 104 ARG A CA 1
ATOM 827 C C . ARG A 1 104 ? -10.078 -26.312 -9.422 1 94.44 104 ARG A C 1
ATOM 829 O O . ARG A 1 104 ? -9.609 -27.406 -9.766 1 94.44 104 ARG A O 1
ATOM 836 N N . PHE A 1 105 ? -9.359 -25.391 -8.883 1 95.69 105 PHE A N 1
ATOM 837 C CA . PHE A 1 105 ? -7.938 -25.578 -8.617 1 95.69 105 PHE A CA 1
ATOM 838 C C . PHE A 1 105 ? -7.707 -26.719 -7.637 1 95.69 105 PHE A C 1
ATOM 840 O O . PHE A 1 105 ? -6.875 -27.594 -7.879 1 95.69 105 PHE A O 1
ATOM 847 N N . MET A 1 106 ? -8.469 -26.641 -6.609 1 95.06 106 MET A N 1
ATOM 848 C CA . MET A 1 106 ? -8.352 -27.703 -5.605 1 95.06 106 MET A CA 1
ATOM 849 C C . MET A 1 106 ? -8.672 -29.062 -6.207 1 95.06 106 MET A C 1
ATOM 851 O O . MET A 1 106 ? -7.992 -30.047 -5.922 1 95.06 106 MET A O 1
ATOM 855 N N . HIS A 1 107 ? -9.68 -29.125 -7 1 96.19 107 HIS A N 1
ATOM 856 C CA . HIS A 1 107 ? -10.094 -30.359 -7.648 1 96.19 107 HIS A CA 1
ATOM 857 C C . HIS A 1 107 ? -9.016 -30.875 -8.602 1 96.19 107 HIS A C 1
ATOM 859 O O . HIS A 1 107 ? -8.602 -32.031 -8.508 1 96.19 107 HIS A O 1
ATOM 865 N N . GLU A 1 108 ? -8.523 -30.047 -9.453 1 96.69 108 GLU A N 1
ATOM 866 C CA . GLU A 1 108 ? -7.562 -30.438 -10.477 1 96.69 108 GLU A CA 1
ATOM 867 C C . GLU A 1 108 ? -6.246 -30.891 -9.859 1 96.69 108 GLU A C 1
ATOM 869 O O . GLU A 1 108 ? -5.605 -31.812 -10.359 1 96.69 108 GLU A O 1
ATOM 874 N N . TYR A 1 109 ? -5.891 -30.281 -8.773 1 96.69 109 TYR A N 1
ATOM 875 C CA . TYR A 1 109 ? -4.594 -30.594 -8.18 1 96.69 109 TYR A CA 1
ATOM 876 C C . TYR A 1 109 ? -4.766 -31.453 -6.934 1 96.69 109 TYR A C 1
ATOM 878 O O . TYR A 1 109 ? -3.803 -31.688 -6.199 1 96.69 109 TYR A O 1
ATOM 886 N N . ARG A 1 110 ? -5.941 -31.859 -6.629 1 96.25 110 ARG A N 1
ATOM 887 C CA . ARG A 1 110 ? -6.27 -32.781 -5.551 1 96.25 110 ARG A CA 1
ATOM 888 C C . ARG A 1 110 ? -5.785 -32.25 -4.207 1 96.25 110 ARG A C 1
ATOM 890 O O . ARG A 1 110 ? -5.109 -32.969 -3.459 1 96.25 110 ARG A O 1
ATOM 897 N N . LEU A 1 111 ? -6.203 -31 -3.984 1 95.06 111 LEU A N 1
ATOM 898 C CA . LEU A 1 111 ? -5.836 -30.359 -2.725 1 95.06 111 LEU A CA 1
ATOM 899 C C . LEU A 1 111 ? -6.988 -30.422 -1.728 1 95.06 111 LEU A C 1
ATOM 901 O O . LEU A 1 111 ? -8.156 -30.297 -2.109 1 95.06 111 LEU A O 1
ATOM 905 N N . LYS A 1 112 ? -6.602 -30.516 -0.496 1 94.81 112 LYS A N 1
ATOM 906 C CA . LYS A 1 112 ? -7.602 -30.531 0.567 1 94.81 112 LYS A CA 1
ATOM 907 C C . LYS A 1 112 ? -7.922 -29.109 1.033 1 94.81 112 LYS A C 1
ATOM 909 O O . LYS A 1 112 ? -9.031 -28.844 1.487 1 94.81 112 LYS A O 1
ATOM 914 N N . LYS A 1 113 ? -6.926 -28.25 0.846 1 93.19 113 LYS A N 1
ATOM 915 C CA . LYS A 1 113 ? -7.09 -26.875 1.302 1 93.19 113 LYS A CA 1
ATOM 916 C C . LYS A 1 113 ? -6.375 -25.906 0.371 1 93.19 113 LYS A C 1
ATOM 918 O O . LYS A 1 113 ? -5.309 -26.219 -0.162 1 93.19 113 LYS A O 1
ATOM 923 N N . PHE A 1 114 ? -7.027 -24.719 0.239 1 92.62 114 PHE A N 1
ATOM 924 C CA . PHE A 1 114 ? -6.414 -23.656 -0.537 1 92.62 114 PHE A CA 1
ATOM 925 C C . PHE A 1 114 ? -5.926 -22.531 0.375 1 92.62 114 PHE A C 1
ATOM 927 O O . PHE A 1 114 ? -6.66 -22.078 1.253 1 92.62 114 PHE A O 1
ATOM 934 N N . THR A 1 115 ? -4.676 -22.125 0.16 1 90.38 115 THR A N 1
ATOM 935 C CA . THR A 1 115 ? -4.137 -20.922 0.785 1 90.38 115 THR A CA 1
ATOM 936 C C . THR A 1 115 ? -3.457 -20.031 -0.251 1 90.38 115 THR A C 1
ATOM 938 O O . THR A 1 115 ? -2.904 -20.516 -1.236 1 90.38 115 THR A O 1
ATOM 941 N N . ILE A 1 116 ? -3.498 -18.797 -0.012 1 91.31 116 ILE A N 1
ATOM 942 C CA . ILE A 1 116 ? -2.854 -17.875 -0.937 1 91.31 116 ILE A CA 1
ATOM 943 C C . ILE A 1 116 ? -1.347 -18.125 -0.947 1 91.31 116 ILE A C 1
ATOM 945 O O . ILE A 1 116 ? -0.706 -18.047 -1.998 1 91.31 1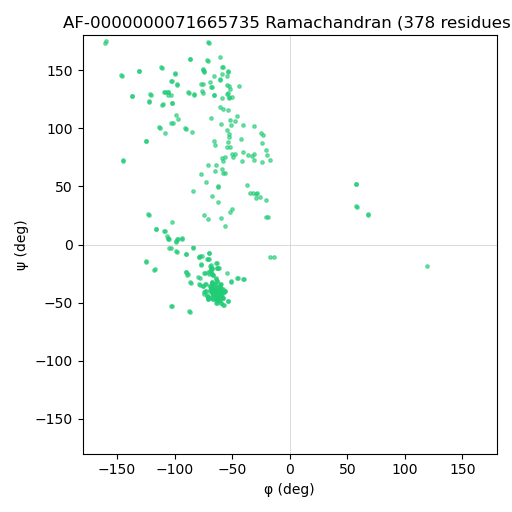16 ILE A O 1
ATOM 949 N N . MET A 1 117 ? -0.825 -18.453 0.223 1 93 117 MET A N 1
ATOM 950 C CA . MET A 1 117 ? 0.597 -18.781 0.296 1 93 117 MET A CA 1
ATOM 951 C C . MET A 1 117 ? 0.92 -20 -0.557 1 93 117 MET A C 1
ATOM 953 O O . MET A 1 117 ? 1.909 -20.016 -1.292 1 93 117 MET A O 1
ATOM 957 N N . GLY A 1 118 ? 0.085 -20.984 -0.435 1 94.69 118 GLY A N 1
ATOM 958 C CA . GLY A 1 118 ? 0.271 -22.172 -1.257 1 94.69 118 GLY A CA 1
ATOM 959 C C . GLY A 1 118 ? 0.205 -21.875 -2.744 1 94.69 118 GLY A C 1
ATOM 960 O O . GLY A 1 118 ? 1.025 -22.375 -3.518 1 94.69 118 GLY A O 1
ATOM 961 N N . PHE A 1 119 ? -0.7 -21.109 -3.104 1 95.19 119 PHE A N 1
ATOM 962 C CA . PHE A 1 119 ? -0.851 -20.75 -4.512 1 95.19 119 PHE A CA 1
ATOM 963 C C . PHE A 1 119 ? 0.329 -19.922 -4.988 1 95.19 119 PHE A C 1
ATOM 965 O O . PHE A 1 119 ? 0.821 -20.109 -6.102 1 95.19 119 PHE A O 1
ATOM 972 N N . LEU A 1 120 ? 0.767 -19.016 -4.164 1 95.81 120 LEU A N 1
ATOM 973 C CA . LEU A 1 120 ? 1.953 -18.219 -4.473 1 95.81 120 LEU A CA 1
ATOM 974 C C . LEU A 1 120 ? 3.16 -19.125 -4.707 1 95.81 120 LEU A C 1
ATOM 976 O O . LEU A 1 120 ? 3.893 -18.938 -5.684 1 95.81 120 LEU A O 1
ATOM 980 N N . LYS A 1 121 ? 3.352 -20.094 -3.838 1 97.06 121 LYS A N 1
ATOM 981 C CA . LYS A 1 121 ? 4.457 -21.031 -3.994 1 97.06 121 LYS A CA 1
ATOM 982 C C . LYS A 1 121 ? 4.348 -21.797 -5.312 1 97.06 121 LYS A C 1
ATOM 984 O O . LYS A 1 121 ? 5.352 -22 -5.996 1 97.06 121 LYS A O 1
ATOM 989 N N . PHE A 1 122 ? 3.143 -22.188 -5.648 1 97.44 122 PHE A N 1
ATOM 990 C CA . PHE A 1 122 ? 2.861 -22.906 -6.891 1 97.44 122 PHE A CA 1
ATOM 991 C C . PHE A 1 122 ? 3.311 -22.078 -8.094 1 97.44 122 PHE A C 1
ATOM 993 O O . PHE A 1 122 ? 4.082 -22.562 -8.93 1 97.44 122 PHE A O 1
ATOM 1000 N N . VAL A 1 123 ? 2.906 -20.859 -8.18 1 97.5 123 VAL A N 1
ATOM 1001 C CA . VAL A 1 123 ? 3.156 -20.047 -9.367 1 97.5 123 VAL A CA 1
ATOM 1002 C C . VAL A 1 123 ? 4.617 -19.609 -9.391 1 97.5 123 VAL A C 1
ATOM 1004 O O . VAL A 1 123 ? 5.219 -19.484 -10.461 1 97.5 123 VAL A O 1
ATOM 1007 N N . ILE A 1 124 ? 5.184 -19.328 -8.227 1 97.56 124 ILE A N 1
ATOM 1008 C CA . ILE A 1 124 ? 6.578 -18.906 -8.141 1 97.56 124 ILE A CA 1
ATOM 1009 C C . ILE A 1 124 ? 7.48 -20.062 -8.594 1 97.56 124 ILE A C 1
ATOM 1011 O O . ILE A 1 124 ? 8.438 -19.844 -9.344 1 97.56 124 ILE A O 1
ATOM 1015 N N . ASN A 1 125 ? 7.145 -21.203 -8.188 1 97.56 125 ASN A N 1
ATOM 1016 C CA . ASN A 1 125 ? 7.914 -22.375 -8.609 1 97.56 125 ASN A CA 1
ATOM 1017 C C . ASN A 1 125 ? 7.773 -22.625 -10.109 1 97.56 125 ASN A C 1
ATOM 1019 O O . ASN A 1 125 ? 8.75 -22.953 -10.781 1 97.56 125 ASN A O 1
ATOM 1023 N N . ARG A 1 126 ? 6.609 -22.484 -10.578 1 97.31 126 ARG A N 1
ATOM 1024 C CA . ARG A 1 126 ? 6.375 -22.656 -12.008 1 97.31 126 ARG A CA 1
ATOM 1025 C C . ARG A 1 126 ? 7.18 -21.656 -12.82 1 97.31 126 ARG A C 1
ATOM 1027 O O . ARG A 1 126 ? 7.633 -21.953 -13.922 1 97.31 126 ARG A O 1
ATOM 1034 N N . GLY A 1 127 ? 7.332 -20.5 -12.32 1 97.69 127 GLY A N 1
ATOM 1035 C CA . GLY A 1 127 ? 8.086 -19.453 -12.992 1 97.69 127 GLY A CA 1
ATOM 1036 C C . GLY A 1 127 ? 9.586 -19.547 -12.75 1 97.69 127 GLY A C 1
ATOM 1037 O O . GLY A 1 127 ? 10.352 -18.719 -13.25 1 97.69 127 GLY A O 1
ATOM 1038 N N . HIS A 1 128 ? 9.969 -20.484 -11.953 1 98 128 HIS A N 1
ATOM 1039 C CA . HIS A 1 128 ? 11.367 -20.641 -11.578 1 98 128 HIS A CA 1
ATOM 1040 C C . HIS A 1 128 ? 11.914 -19.391 -10.914 1 98 128 HIS A C 1
ATOM 1042 O O . HIS A 1 128 ? 13.047 -18.984 -11.188 1 98 128 HIS A O 1
ATOM 1048 N N . LYS A 1 129 ? 11.07 -18.672 -10.18 1 97.56 129 LYS A N 1
ATOM 1049 C CA . LYS A 1 129 ? 11.43 -17.5 -9.383 1 97.56 129 LYS A CA 1
ATOM 1050 C C . LYS A 1 129 ? 11.844 -16.328 -10.281 1 97.56 129 LYS A C 1
ATOM 1052 O O . LYS A 1 129 ? 12.594 -15.453 -9.852 1 97.56 129 LYS A O 1
ATOM 1057 N N . LEU A 1 130 ? 11.297 -16.375 -11.531 1 96.94 130 LEU A N 1
ATOM 1058 C CA . LEU A 1 130 ? 11.711 -15.359 -12.492 1 96.94 130 LEU A CA 1
ATOM 1059 C C . LEU A 1 130 ? 10.578 -14.367 -12.75 1 96.94 130 LEU A C 1
ATOM 1061 O O . LEU A 1 130 ? 10.648 -13.555 -13.68 1 96.94 130 LEU A O 1
ATOM 1065 N N . ALA A 1 131 ? 9.562 -14.414 -11.945 1 97.5 131 ALA A N 1
ATOM 1066 C CA . ALA A 1 131 ? 8.445 -13.477 -12.109 1 97.5 131 ALA A CA 1
ATOM 1067 C C . ALA A 1 131 ? 8.922 -12.031 -11.953 1 97.5 131 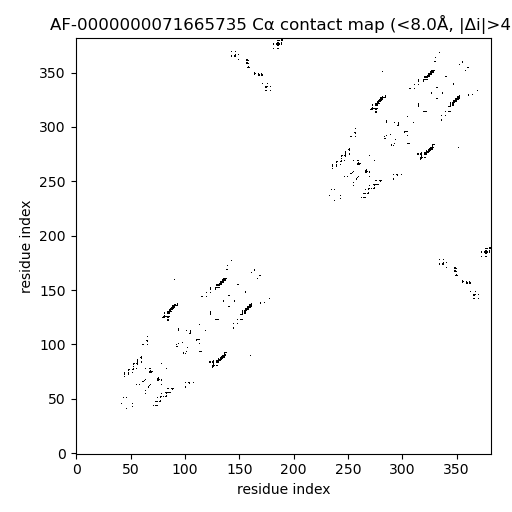ALA A C 1
ATOM 1069 O O . ALA A 1 131 ? 9.75 -11.734 -11.094 1 97.5 131 ALA A O 1
ATOM 1070 N N . THR A 1 132 ? 8.297 -11.141 -12.805 1 95.5 132 THR A N 1
ATOM 1071 C CA . THR A 1 132 ? 8.758 -9.758 -12.797 1 95.5 132 THR A CA 1
ATOM 1072 C C . THR A 1 132 ? 7.648 -8.812 -12.352 1 95.5 132 THR A C 1
ATOM 1074 O O . THR A 1 132 ? 7.914 -7.684 -11.945 1 95.5 132 THR A O 1
ATOM 1077 N N . LYS A 1 133 ? 6.512 -9.281 -12.492 1 94.88 1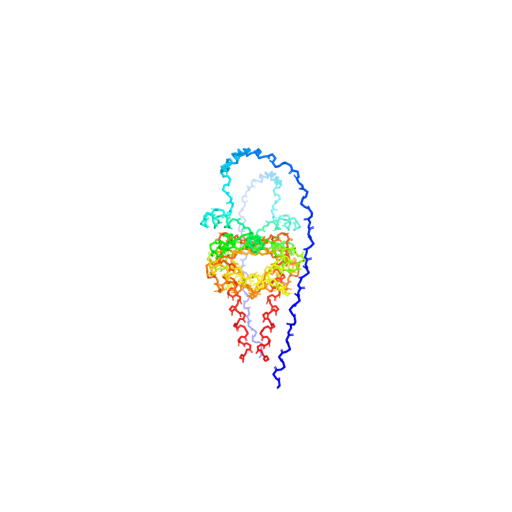33 LYS A N 1
ATOM 1078 C CA . LYS A 1 133 ? 5.375 -8.43 -12.164 1 94.88 133 LYS A CA 1
ATOM 1079 C C . LYS A 1 133 ? 4.309 -9.195 -11.383 1 94.88 133 LYS A C 1
ATOM 1081 O O . LYS A 1 133 ? 3.881 -10.266 -11.805 1 94.88 133 LYS A O 1
ATOM 1086 N N . LEU A 1 134 ? 3.908 -8.688 -10.281 1 94 134 LEU A N 1
ATOM 1087 C CA . LEU A 1 134 ? 2.789 -9.195 -9.492 1 94 134 LEU A CA 1
ATOM 1088 C C . LEU A 1 134 ? 1.731 -8.117 -9.289 1 94 134 LEU A C 1
ATOM 1090 O O . LEU A 1 134 ? 2.035 -7.035 -8.781 1 94 134 LEU A O 1
ATOM 1094 N N . ILE A 1 135 ? 0.604 -8.375 -9.664 1 90 135 ILE A N 1
ATOM 1095 C CA . ILE A 1 135 ? -0.532 -7.5 -9.383 1 90 135 ILE A CA 1
ATOM 1096 C C . ILE A 1 135 ? -1.355 -8.078 -8.234 1 90 135 ILE A C 1
ATOM 1098 O O . ILE A 1 135 ? -1.876 -9.195 -8.336 1 90 135 ILE A O 1
ATOM 1102 N N . LEU A 1 136 ? -1.493 -7.309 -7.203 1 87.88 136 LEU A N 1
ATOM 1103 C CA . LEU A 1 136 ? -2.131 -7.777 -5.977 1 87.88 136 LEU A CA 1
ATOM 1104 C C . LEU A 1 136 ? -3.643 -7.863 -6.148 1 87.88 136 LEU A C 1
ATOM 1106 O O . LEU A 1 136 ? -4.23 -7.094 -6.914 1 87.88 136 LEU A O 1
ATOM 1110 N N . PRO A 1 137 ? -4.188 -8.766 -5.406 1 83.81 137 PRO A N 1
ATOM 1111 C CA . PRO A 1 137 ? -5.648 -8.789 -5.367 1 83.81 137 PRO A CA 1
ATOM 1112 C C . PRO A 1 137 ? -6.238 -7.602 -4.609 1 83.81 137 PRO A C 1
ATOM 1114 O O . PRO A 1 137 ? -5.492 -6.801 -4.035 1 83.81 137 PRO A O 1
ATOM 1117 N N . ASP A 1 138 ? -7.523 -7.527 -4.656 1 74.25 138 ASP A N 1
ATOM 1118 C CA . ASP A 1 138 ? -8.227 -6.418 -4.016 1 74.25 138 ASP A CA 1
ATOM 1119 C C . ASP A 1 138 ? -8.031 -6.449 -2.502 1 74.25 138 ASP A C 1
ATOM 1121 O O . ASP A 1 138 ? -8.023 -5.402 -1.851 1 74.25 138 ASP A O 1
ATOM 1125 N N . ARG A 1 139 ? -7.859 -7.652 -2.078 1 73.31 139 ARG A N 1
ATOM 1126 C CA . ARG A 1 139 ? -7.613 -7.75 -0.644 1 73.31 139 ARG A CA 1
ATOM 1127 C C . ARG A 1 139 ? -6.121 -7.875 -0.354 1 73.31 139 ARG A C 1
ATOM 1129 O O . ARG A 1 139 ? -5.391 -8.539 -1.093 1 73.31 139 ARG A O 1
ATOM 1136 N N . LEU A 1 140 ? -5.727 -7.195 0.619 1 72.25 140 LEU A N 1
ATOM 1137 C CA . LEU A 1 140 ? -4.301 -7.156 0.926 1 72.25 140 LEU A CA 1
ATOM 1138 C C . LEU A 1 140 ? -3.814 -8.516 1.411 1 72.25 140 LEU A C 1
ATOM 1140 O O . LEU A 1 140 ? -4.488 -9.18 2.207 1 72.25 140 LEU A O 1
ATOM 1144 N N . LEU A 1 141 ? -2.727 -8.906 0.911 1 85 141 LEU A N 1
ATOM 1145 C CA . LEU A 1 141 ? -2.043 -10.125 1.32 1 85 141 LEU A CA 1
ATOM 1146 C C . LEU A 1 141 ? -1.37 -9.945 2.676 1 85 141 LEU A C 1
ATOM 1148 O O . LEU A 1 141 ? -0.936 -8.844 3.016 1 85 141 LEU A O 1
ATOM 1152 N N . PRO A 1 142 ? -1.3 -11.078 3.43 1 83.56 142 PRO A N 1
ATOM 1153 C CA . PRO A 1 142 ? -0.497 -10.992 4.652 1 83.56 142 PRO A CA 1
ATOM 1154 C C . PRO A 1 142 ? 0.952 -10.594 4.379 1 83.56 142 PRO A C 1
ATOM 1156 O O . PRO A 1 142 ? 1.499 -10.93 3.324 1 83.56 142 PRO A O 1
ATOM 1159 N N . LEU A 1 143 ? 1.536 -9.992 5.324 1 84.88 143 LEU A N 1
ATOM 1160 C CA . LEU A 1 143 ? 2.916 -9.539 5.191 1 84.88 143 LEU A CA 1
ATOM 1161 C C . LEU A 1 143 ? 3.846 -10.711 4.887 1 84.88 143 LEU A C 1
ATOM 1163 O O . LEU A 1 143 ? 4.781 -10.578 4.09 1 84.88 143 LEU A O 1
ATOM 1167 N N . SER A 1 144 ? 3.561 -11.82 5.504 1 87.81 144 SER A N 1
ATOM 1168 C CA . SER A 1 144 ? 4.402 -12.992 5.301 1 87.81 144 SER A CA 1
ATOM 1169 C C . SER A 1 144 ? 4.406 -13.43 3.84 1 87.81 144 SER A C 1
ATOM 1171 O O . SER A 1 144 ? 5.43 -13.875 3.32 1 87.81 144 SER A O 1
ATOM 1173 N N . ASN A 1 145 ? 3.24 -13.281 3.217 1 92.06 145 ASN A N 1
ATOM 1174 C CA . ASN A 1 145 ? 3.143 -13.609 1.798 1 92.06 145 ASN A CA 1
ATOM 1175 C C . ASN A 1 145 ? 3.971 -12.656 0.943 1 92.06 145 ASN A C 1
ATOM 1177 O O . ASN A 1 145 ? 4.684 -13.086 0.036 1 92.06 145 ASN A O 1
ATOM 1181 N N . LEU A 1 146 ? 3.85 -11.445 1.285 1 91.56 146 LEU A N 1
ATOM 1182 C CA . LEU A 1 146 ? 4.562 -10.414 0.538 1 91.56 146 LEU A CA 1
ATOM 1183 C C . LEU A 1 146 ? 6.07 -10.555 0.722 1 91.56 146 LEU A C 1
ATOM 1185 O O . LEU A 1 146 ? 6.832 -10.438 -0.24 1 91.56 146 LEU A O 1
ATOM 1189 N N . VAL A 1 147 ? 6.469 -10.836 1.894 1 91.44 147 VAL A N 1
ATOM 1190 C CA . VAL A 1 147 ? 7.887 -11.031 2.188 1 91.44 147 VAL A CA 1
ATOM 1191 C C . VAL A 1 147 ? 8.414 -12.234 1.415 1 91.44 147 VAL A C 1
ATOM 1193 O O . VAL A 1 147 ? 9.477 -12.164 0.795 1 91.44 147 VAL A O 1
ATOM 1196 N N . TYR A 1 148 ? 7.734 -13.289 1.463 1 94.81 148 TYR A N 1
ATOM 1197 C CA . TYR A 1 148 ? 8.117 -14.5 0.753 1 94.81 148 TYR A CA 1
ATOM 1198 C C . TYR A 1 148 ? 8.352 -14.219 -0.727 1 94.81 148 TYR A C 1
ATOM 1200 O O . TYR A 1 148 ? 9.383 -14.609 -1.287 1 94.81 148 TYR A O 1
ATOM 1208 N N . ILE A 1 149 ? 7.414 -13.539 -1.334 1 95.81 149 ILE A N 1
ATOM 1209 C CA . ILE A 1 149 ? 7.504 -13.32 -2.773 1 95.81 149 ILE A CA 1
ATOM 1210 C C . ILE A 1 149 ? 8.68 -12.398 -3.082 1 95.81 149 ILE A C 1
ATOM 1212 O O . ILE A 1 149 ? 9.398 -12.602 -4.062 1 95.81 149 ILE A O 1
ATOM 1216 N N . CYS A 1 150 ? 8.883 -11.469 -2.283 1 94.94 150 CYS A N 1
ATOM 1217 C CA . CYS A 1 150 ? 10 -10.547 -2.467 1 94.94 150 CYS A CA 1
ATOM 1218 C C . CYS A 1 150 ? 11.336 -11.273 -2.352 1 94.94 150 CYS A C 1
ATOM 1220 O O . CYS A 1 150 ? 12.273 -10.977 -3.09 1 94.94 150 CYS A O 1
ATOM 1222 N N . GLU A 1 151 ? 11.383 -12.148 -1.452 1 96.06 151 GLU A N 1
ATOM 1223 C CA . GLU A 1 151 ? 12.625 -12.883 -1.227 1 96.06 151 GLU A CA 1
ATOM 1224 C C . GLU A 1 151 ? 12.875 -13.898 -2.342 1 96.06 151 GLU A C 1
ATOM 1226 O O . GLU A 1 151 ? 14.008 -14.07 -2.781 1 96.06 151 GLU A O 1
ATOM 1231 N N . GLN A 1 152 ? 11.883 -14.539 -2.775 1 97.25 152 GLN A N 1
ATOM 1232 C CA . GLN A 1 152 ? 12.016 -15.609 -3.754 1 97.25 152 GLN A CA 1
ATOM 1233 C C . GLN A 1 152 ? 12.203 -15.055 -5.16 1 97.25 152 GLN A C 1
ATOM 1235 O O . GLN A 1 152 ? 12.844 -15.688 -6.004 1 97.25 152 GLN A O 1
ATOM 1240 N N . CYS A 1 153 ? 11.656 -13.875 -5.383 1 97.56 153 CYS A N 1
ATOM 1241 C CA . CYS A 1 153 ? 11.719 -13.258 -6.703 1 97.56 153 CYS A CA 1
ATOM 1242 C C . CYS A 1 153 ? 12.328 -11.859 -6.625 1 97.56 153 CYS A C 1
ATOM 1244 O O . CYS A 1 153 ? 11.609 -10.859 -6.621 1 97.56 153 CYS A O 1
ATOM 1246 N N . PRO A 1 154 ? 13.602 -11.75 -6.738 1 93.94 154 PRO A N 1
ATOM 1247 C CA . PRO A 1 154 ? 14.297 -10.484 -6.52 1 93.94 154 PRO A CA 1
ATOM 1248 C C . PRO A 1 154 ? 13.977 -9.445 -7.594 1 93.94 154 PRO A C 1
ATOM 1250 O O . PRO A 1 154 ? 14.125 -8.242 -7.355 1 93.94 154 PRO A O 1
ATOM 1253 N N . MET A 1 155 ? 13.508 -9.914 -8.734 1 93.81 155 MET A N 1
ATOM 1254 C CA . MET A 1 155 ? 13.258 -8.977 -9.828 1 93.81 155 MET A CA 1
ATOM 1255 C C . MET A 1 155 ? 11.789 -8.578 -9.883 1 93.81 155 MET A C 1
ATOM 1257 O O . MET A 1 155 ? 11.383 -7.801 -10.75 1 93.81 155 MET A O 1
ATOM 1261 N N . LEU A 1 156 ? 11.023 -9 -8.984 1 94.88 156 LEU A N 1
ATOM 1262 C CA . LEU A 1 156 ? 9.578 -8.844 -9.023 1 94.88 156 LEU A CA 1
ATOM 1263 C C . LEU A 1 156 ? 9.164 -7.473 -8.5 1 94.88 156 LEU A C 1
ATOM 1265 O O . LEU A 1 156 ? 9.625 -7.047 -7.441 1 94.88 156 LEU A O 1
ATOM 1269 N N . ASN A 1 157 ? 8.375 -6.867 -9.32 1 92 157 ASN A N 1
ATOM 1270 C CA . ASN A 1 157 ? 7.711 -5.648 -8.875 1 92 157 ASN A CA 1
ATOM 1271 C C . ASN A 1 157 ? 6.25 -5.902 -8.508 1 92 157 ASN A C 1
ATOM 1273 O O . ASN A 1 157 ? 5.566 -6.68 -9.18 1 92 157 ASN A O 1
ATOM 1277 N N . ILE A 1 158 ? 5.832 -5.246 -7.438 1 89.88 158 ILE A N 1
ATOM 1278 C CA . ILE A 1 158 ? 4.484 -5.453 -6.918 1 89.88 158 ILE A CA 1
ATOM 1279 C C . ILE A 1 158 ? 3.605 -4.25 -7.258 1 89.88 158 ILE A C 1
ATOM 1281 O O . ILE A 1 158 ? 4 -3.104 -7.035 1 89.88 158 ILE A O 1
ATOM 1285 N N . TYR A 1 159 ? 2.488 -4.523 -7.77 1 84.44 159 TYR A N 1
ATOM 1286 C CA . TYR A 1 159 ? 1.525 -3.494 -8.148 1 84.44 159 TYR A CA 1
ATOM 1287 C C . TYR A 1 159 ? 0.206 -3.686 -7.41 1 84.44 159 TYR A C 1
ATOM 1289 O O . TYR A 1 159 ? -0.301 -4.805 -7.312 1 84.44 159 TYR A O 1
ATOM 1297 N N . ALA A 1 160 ? -0.24 -2.629 -6.816 1 76.38 160 ALA A N 1
ATOM 1298 C CA . ALA A 1 160 ? -1.528 -2.674 -6.133 1 76.38 160 ALA A CA 1
ATOM 1299 C C . ALA A 1 160 ? -2.67 -2.328 -7.082 1 76.38 160 ALA A C 1
ATOM 1301 O O . ALA A 1 160 ? -2.541 -1.429 -7.918 1 76.38 160 ALA A O 1
ATOM 1302 N N . SER A 1 161 ? -3.654 -3.162 -7.051 1 69.12 161 SER A N 1
ATOM 1303 C CA . SER A 1 161 ? -4.816 -2.943 -7.906 1 69.12 161 SER A CA 1
ATOM 1304 C C . SER A 1 161 ? -5.875 -2.107 -7.195 1 69.12 161 SER A C 1
ATOM 1306 O O . SER A 1 161 ? -6.848 -1.673 -7.816 1 69.12 161 SER A O 1
ATOM 1308 N N . TRP A 1 162 ? -5.66 -1.896 -5.992 1 62.31 162 TRP A N 1
ATOM 1309 C CA . TRP A 1 162 ? -6.762 -1.314 -5.234 1 62.31 162 TRP A CA 1
ATOM 1310 C C . TRP A 1 162 ? -6.91 0.173 -5.539 1 62.31 162 TRP A C 1
ATOM 1312 O O . TRP A 1 162 ? -5.91 0.885 -5.676 1 62.31 162 TRP A O 1
ATOM 1322 N N . GLN A 1 163 ? -8.203 0.449 -5.793 1 63.75 163 GLN A N 1
ATOM 1323 C CA . GLN A 1 163 ? -8.688 1.823 -5.887 1 63.75 163 GLN A CA 1
ATOM 1324 C C . GLN A 1 163 ? -9.156 2.334 -4.527 1 63.75 163 GLN A C 1
ATOM 1326 O O . GLN A 1 163 ? -10.219 1.936 -4.043 1 63.75 163 GLN A O 1
ATOM 1331 N N . PRO A 1 164 ? -8.32 3.078 -3.879 1 64.5 164 PRO A N 1
ATOM 1332 C CA . PRO A 1 164 ? -8.68 3.539 -2.537 1 64.5 164 PRO A CA 1
ATOM 1333 C C . PRO A 1 164 ? -10.117 4.062 -2.459 1 64.5 164 PRO A C 1
ATOM 1335 O O . PRO A 1 164 ? -10.75 3.975 -1.405 1 64.5 164 PRO A O 1
ATOM 1338 N N . GLU A 1 165 ? -10.539 4.555 -3.566 1 69 165 GLU A N 1
ATOM 1339 C CA . GLU A 1 165 ? -11.891 5.094 -3.592 1 69 165 GLU A CA 1
ATOM 1340 C C . GLU A 1 165 ? -12.93 3.986 -3.418 1 69 165 GLU A C 1
ATOM 1342 O O . GLU A 1 165 ? -14.023 4.227 -2.9 1 69 165 GLU A O 1
ATOM 1347 N N . LYS A 1 166 ? -12.562 2.793 -3.783 1 71.19 166 LYS A N 1
ATOM 1348 C CA . LYS A 1 166 ? -13.508 1.682 -3.725 1 71.19 166 LYS A CA 1
ATOM 1349 C C . LYS A 1 166 ? -13.445 0.979 -2.371 1 71.19 166 LYS A C 1
ATOM 1351 O O . LYS A 1 166 ? -14.43 0.383 -1.93 1 71.19 166 LYS A O 1
ATOM 1356 N N . ASN A 1 167 ? -12.391 1.101 -1.733 1 74.06 167 ASN A N 1
ATOM 1357 C CA . ASN A 1 167 ? -12.188 0.493 -0.422 1 74.06 167 ASN A CA 1
ATOM 1358 C C . ASN A 1 167 ? -11.336 1.385 0.483 1 74.06 167 ASN A C 1
ATOM 1360 O O . ASN A 1 167 ? -10.188 1.064 0.773 1 74.06 167 ASN A O 1
ATOM 1364 N N . PRO A 1 168 ? -11.922 2.461 0.94 1 73.31 168 PRO A N 1
ATOM 1365 C CA . PRO A 1 168 ? -11.164 3.457 1.702 1 73.31 168 PRO A CA 1
ATOM 1366 C C . PRO A 1 168 ? -10.594 2.895 3 1 73.31 168 PRO A C 1
ATOM 1368 O O . PRO A 1 168 ? -9.578 3.396 3.502 1 73.31 168 PRO A O 1
ATOM 1371 N N . GLY A 1 169 ? -11.125 1.823 3.486 1 79.12 169 GLY A N 1
ATOM 1372 C CA . GLY A 1 169 ? -10.656 1.293 4.758 1 79.12 169 GLY A CA 1
ATOM 1373 C C . GLY A 1 169 ? -9.578 0.236 4.602 1 79.12 169 GLY A C 1
ATOM 1374 O O . GLY A 1 169 ? -9.031 -0.253 5.59 1 79.12 169 GLY A O 1
ATOM 1375 N N . LEU A 1 170 ? -9.211 0.076 3.447 1 79.31 170 LEU A N 1
ATOM 1376 C CA . LEU A 1 170 ? -8.328 -1.053 3.186 1 79.31 170 LEU A CA 1
ATOM 1377 C C . LEU A 1 170 ? -6.941 -0.803 3.77 1 79.31 170 LEU A C 1
ATOM 1379 O O . LEU A 1 170 ? -6.391 -1.663 4.461 1 79.31 170 LEU A O 1
ATOM 1383 N N . ILE A 1 171 ? -6.41 0.35 3.527 1 82.06 171 ILE A N 1
ATOM 1384 C CA . ILE A 1 171 ? -5.066 0.659 3.998 1 82.06 171 ILE A CA 1
ATOM 1385 C C . ILE A 1 171 ? -5.055 0.732 5.523 1 82.06 171 ILE A C 1
ATOM 1387 O O . ILE A 1 171 ? -4.156 0.19 6.172 1 82.06 171 ILE A O 1
ATOM 1391 N N . ARG A 1 172 ? -6.07 1.311 5.984 1 86.44 172 ARG A N 1
ATOM 1392 C CA . ARG A 1 172 ? -6.199 1.379 7.438 1 86.44 172 ARG A CA 1
ATOM 1393 C C . ARG A 1 172 ? -6.242 -0.017 8.047 1 86.44 172 ARG A C 1
ATOM 1395 O O . ARG A 1 172 ? -5.512 -0.304 9 1 86.44 172 ARG A O 1
ATOM 1402 N N . GLY A 1 173 ? -7.086 -0.802 7.512 1 84.5 173 GLY A N 1
ATOM 1403 C CA . GLY A 1 173 ? -7.172 -2.172 7.988 1 84.5 173 GLY A CA 1
ATOM 1404 C C . GLY A 1 173 ? -5.852 -2.914 7.918 1 84.5 173 GLY A C 1
ATOM 1405 O O . GLY A 1 173 ? -5.473 -3.613 8.859 1 84.5 173 GLY A O 1
ATOM 1406 N N . PHE A 1 174 ? -5.191 -2.699 6.938 1 81 174 PHE A N 1
ATOM 1407 C CA . PHE A 1 174 ? -3.9 -3.348 6.73 1 81 174 PHE A CA 1
ATOM 1408 C C . PHE A 1 174 ? -2.883 -2.863 7.758 1 81 174 PHE A C 1
ATOM 1410 O O . PHE A 1 174 ? -2.166 -3.666 8.352 1 81 174 PHE A O 1
ATOM 1417 N N . VAL A 1 175 ? -2.85 -1.653 7.914 1 84.38 175 VAL A N 1
ATOM 1418 C CA . VAL A 1 175 ? -1.914 -1.039 8.852 1 84.38 175 VAL A CA 1
ATOM 1419 C C . VAL A 1 175 ? -2.17 -1.568 10.258 1 84.38 175 VAL A C 1
ATOM 1421 O O . VAL A 1 175 ? -1.234 -1.954 10.969 1 84.38 175 VAL A O 1
ATOM 1424 N N . MET A 1 176 ? -3.395 -1.62 10.625 1 86.31 176 MET A N 1
ATOM 1425 C CA . MET A 1 176 ? -3.746 -2.051 11.977 1 86.31 176 MET A CA 1
ATOM 1426 C C . MET A 1 176 ? -3.465 -3.539 12.164 1 86.31 176 MET A C 1
ATOM 1428 O O . MET A 1 176 ? -2.99 -3.957 13.219 1 86.31 176 MET A O 1
ATOM 1432 N N . LYS A 1 177 ? -3.734 -4.258 11.234 1 81.81 177 LYS A N 1
ATOM 1433 C CA . LYS A 1 177 ? -3.432 -5.684 11.297 1 81.81 177 LYS A CA 1
ATOM 1434 C C . LYS A 1 177 ? -1.929 -5.922 11.398 1 81.81 177 LYS A C 1
ATOM 1436 O O . LYS A 1 177 ? -1.482 -6.781 12.156 1 81.81 177 LYS A O 1
ATOM 1441 N N . LEU A 1 178 ? -1.251 -5.203 10.594 1 79.69 178 LEU A N 1
ATOM 1442 C CA . LEU A 1 178 ? 0.204 -5.309 10.633 1 79.69 178 LEU A CA 1
ATOM 1443 C C . LEU A 1 178 ? 0.739 -4.945 12.016 1 79.69 178 LEU A C 1
ATOM 1445 O O . LEU A 1 178 ? 1.618 -5.629 12.547 1 79.69 178 LEU A O 1
ATOM 1449 N N . ASN A 1 179 ? 0.252 -3.957 12.508 1 83.56 179 ASN A N 1
ATOM 1450 C CA . ASN A 1 179 ? 0.651 -3.527 13.844 1 83.56 179 ASN A CA 1
ATOM 1451 C C . ASN A 1 179 ? 0.354 -4.602 14.883 1 83.56 179 ASN A C 1
ATOM 1453 O O . ASN A 1 179 ? 1.189 -4.883 15.742 1 83.56 179 ASN A O 1
ATOM 1457 N N . GLU A 1 180 ? -0.764 -5.168 14.797 1 83.69 180 GLU A N 1
ATOM 1458 C CA . GLU A 1 180 ? -1.15 -6.246 15.703 1 83.69 180 GLU A CA 1
ATOM 1459 C C . GLU A 1 180 ? -0.21 -7.441 15.57 1 83.69 180 GLU A C 1
ATOM 1461 O O . GLU A 1 180 ? 0.212 -8.016 16.578 1 83.69 180 GLU A O 1
ATOM 1466 N N . THR A 1 181 ? 0.001 -7.75 14.398 1 76 181 THR A N 1
ATOM 1467 C CA . THR A 1 181 ? 0.877 -8.883 14.125 1 76 181 THR A CA 1
ATOM 1468 C C . THR A 1 181 ? 2.275 -8.633 14.68 1 76 181 THR A C 1
ATOM 1470 O O . THR A 1 181 ? 2.885 -9.531 15.266 1 76 181 THR A O 1
ATOM 1473 N N . MET A 1 182 ? 2.734 -7.504 14.469 1 75.12 182 MET A N 1
ATOM 1474 C CA . MET A 1 182 ? 4.047 -7.125 14.984 1 75.12 182 MET A CA 1
ATOM 1475 C C . MET A 1 182 ? 4.082 -7.207 16.5 1 75.12 182 MET A C 1
ATOM 1477 O O . MET A 1 182 ? 5.047 -7.707 17.094 1 75.12 182 MET A O 1
ATOM 1481 N N . LEU A 1 183 ? 3.055 -6.797 17.109 1 77.62 183 LEU A N 1
ATOM 1482 C CA . LEU A 1 183 ? 2.973 -6.812 18.578 1 77.62 183 LEU A CA 1
ATOM 1483 C C . LEU A 1 183 ? 2.889 -8.242 19.094 1 77.62 183 LEU A C 1
ATOM 1485 O O . LEU A 1 183 ? 3.471 -8.562 20.125 1 77.62 183 LEU A O 1
ATOM 1489 N N . ARG A 1 184 ? 2.213 -9.07 18.359 1 76.19 184 ARG A N 1
ATOM 1490 C CA . ARG A 1 184 ? 2.078 -10.469 18.75 1 76.19 184 ARG A CA 1
ATOM 1491 C C . ARG A 1 184 ? 3.396 -11.211 18.578 1 76.19 184 ARG A C 1
ATOM 1493 O O . ARG A 1 184 ? 3.758 -12.047 19.406 1 76.19 184 ARG A O 1
ATOM 1500 N N . HIS A 1 185 ? 3.938 -10.953 17.484 1 69.44 185 HIS A N 1
ATOM 1501 C CA . HIS A 1 185 ? 5.199 -11.625 17.203 1 69.44 185 HIS A CA 1
ATOM 1502 C C . HIS A 1 185 ? 6.281 -11.227 18.203 1 69.44 185 HIS A C 1
ATOM 1504 O O . HIS A 1 185 ? 7.074 -12.07 18.625 1 69.44 185 HIS A O 1
ATOM 1510 N N . CYS A 1 186 ? 6.246 -10.062 18.516 1 68.38 186 CYS A N 1
ATOM 1511 C CA . CYS A 1 186 ? 7.234 -9.594 19.469 1 68.38 186 CYS A CA 1
ATOM 1512 C C . CYS A 1 186 ? 6.914 -10.102 20.875 1 68.38 186 CYS A C 1
ATOM 1514 O O . CYS A 1 186 ? 7.82 -10.367 21.672 1 68.38 186 CYS A O 1
ATOM 1516 N N . ARG A 1 187 ? 5.711 -10.227 21.203 1 62.25 187 ARG A N 1
ATOM 1517 C CA . ARG A 1 187 ? 5.324 -10.797 22.484 1 62.25 187 ARG A CA 1
ATOM 1518 C C . ARG A 1 187 ? 5.711 -12.273 22.562 1 62.25 187 ARG A C 1
ATOM 1520 O O . ARG A 1 187 ? 6.117 -12.758 23.625 1 62.25 187 ARG A O 1
ATOM 1527 N N . ASN A 1 188 ? 5.492 -12.969 21.547 1 56.47 188 ASN A N 1
ATOM 1528 C CA . ASN A 1 188 ? 5.82 -14.391 21.531 1 56.47 188 ASN A CA 1
ATOM 1529 C C . ASN A 1 188 ? 7.328 -14.625 21.594 1 56.47 188 ASN A C 1
ATOM 1531 O O . ASN A 1 188 ? 7.777 -15.719 21.953 1 56.47 188 ASN A O 1
ATOM 1535 N N . LEU A 1 189 ? 8.016 -13.734 21.172 1 47.59 189 LEU A N 1
ATOM 1536 C CA . LEU A 1 189 ? 9.461 -13.852 21.359 1 47.59 189 LEU A CA 1
ATOM 1537 C C . LEU A 1 189 ? 9.836 -13.602 22.812 1 47.59 189 LEU A C 1
ATOM 1539 O O . LEU A 1 189 ? 10.922 -13.984 23.25 1 47.59 189 LEU A O 1
ATOM 1543 N N . GLU A 1 190 ? 8.992 -12.875 23.516 1 46.16 190 GLU A N 1
ATOM 1544 C CA . GLU A 1 190 ? 9.195 -12.711 24.953 1 46.16 190 GLU A CA 1
ATOM 1545 C C . GLU A 1 190 ? 8.93 -14.008 25.703 1 46.16 190 GLU A C 1
ATOM 1547 O O . GLU A 1 190 ? 9.438 -14.211 26.797 1 46.16 190 GLU A O 1
ATOM 1552 N N . LEU A 1 191 ? 8.086 -14.922 25.141 1 37.66 191 LEU A N 1
ATOM 1553 C CA . LEU A 1 191 ? 7.883 -16.172 25.859 1 37.66 191 LEU A CA 1
ATOM 1554 C C . LEU A 1 191 ? 8.875 -17.234 25.391 1 37.66 191 LEU A C 1
ATOM 1556 O O . LEU A 1 191 ? 9.141 -17.359 24.203 1 37.66 191 LEU A O 1
ATOM 1560 N N . MET B 1 1 ? 16.203 37.938 52.188 1 21.14 1 MET B N 1
ATOM 1561 C CA . MET B 1 1 ? 15.148 38.938 52.031 1 21.14 1 MET B CA 1
ATOM 1562 C C . MET B 1 1 ? 15.117 39.469 50.594 1 21.14 1 MET B C 1
ATOM 1564 O O . MET B 1 1 ? 16.031 39.219 49.812 1 21.14 1 MET B O 1
ATOM 1568 N N . ASP B 1 2 ? 14.438 40.594 50.469 1 24.33 2 ASP B N 1
ATOM 1569 C CA . ASP B 1 2 ? 13.516 41.344 49.594 1 24.33 2 ASP B CA 1
ATOM 1570 C C . ASP B 1 2 ? 14.258 42.094 48.531 1 24.33 2 ASP B C 1
ATOM 1572 O O . ASP B 1 2 ? 14.664 43.25 48.719 1 24.33 2 ASP B O 1
ATOM 1576 N N . GLY B 1 3 ? 15.25 41.438 47.844 1 26.05 3 GLY B N 1
ATOM 1577 C CA . GLY B 1 3 ? 16.25 42.062 47.031 1 26.05 3 GLY B CA 1
ATOM 1578 C C . GLY B 1 3 ? 15.641 42.906 45.906 1 26.05 3 GLY B C 1
ATOM 1579 O O . GLY B 1 3 ? 15.25 42.406 44.875 1 26.05 3 GLY B O 1
ATOM 1580 N N . SER B 1 4 ? 14.859 43.938 46.406 1 27.31 4 SER B N 1
ATOM 1581 C CA . SER B 1 4 ? 13.898 44.781 45.719 1 27.31 4 SER B CA 1
ATOM 1582 C C . SER B 1 4 ? 14.562 45.531 44.562 1 27.31 4 SER B C 1
ATOM 1584 O O . SER B 1 4 ? 15.469 46.344 44.781 1 27.31 4 SER B O 1
ATOM 1586 N N . SER B 1 5 ? 14.828 44.719 43.438 1 29.72 5 SER B N 1
ATOM 15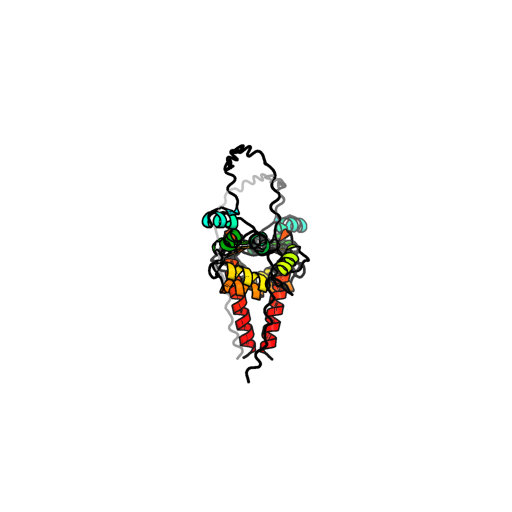87 C CA . SER B 1 5 ? 15.547 45.094 42.219 1 29.72 5 SER B CA 1
ATOM 1588 C C . SER B 1 5 ? 14.977 46.375 41.625 1 29.72 5 SER B C 1
ATOM 1590 O O . SER B 1 5 ? 13.797 46.438 41.281 1 29.72 5 SER B O 1
ATOM 1592 N N . PRO B 1 6 ? 15.453 47.531 42.156 1 28.08 6 PRO B N 1
ATOM 1593 C CA . PRO B 1 6 ? 14.844 48.812 41.906 1 28.08 6 PRO B CA 1
ATOM 1594 C C . PRO B 1 6 ? 14.734 49.156 40.438 1 28.08 6 PRO B C 1
ATOM 1596 O O . PRO B 1 6 ? 15.75 49.188 39.719 1 28.08 6 PRO B O 1
ATOM 1599 N N . TYR B 1 7 ? 13.719 48.469 39.719 1 25.5 7 TYR B N 1
ATOM 1600 C CA . TYR B 1 7 ? 13.398 48.594 38.281 1 25.5 7 TYR B CA 1
ATOM 1601 C C . TYR B 1 7 ? 13.266 50.062 37.906 1 25.5 7 TYR B C 1
ATOM 1603 O O . TYR B 1 7 ? 12.438 50.781 38.469 1 25.5 7 TYR B O 1
ATOM 1611 N N . THR B 1 8 ? 14.477 50.688 37.812 1 24.61 8 THR B N 1
ATOM 1612 C CA . THR B 1 8 ? 14.633 52.125 37.562 1 24.61 8 THR B CA 1
ATOM 1613 C C . THR B 1 8 ? 13.734 52.562 36.406 1 24.61 8 THR B C 1
ATOM 1615 O O . THR B 1 8 ? 13.719 51.938 35.344 1 24.61 8 THR B O 1
ATOM 1618 N N . ASP B 1 9 ? 12.625 53.281 36.688 1 23.5 9 ASP B N 1
ATOM 1619 C CA . ASP B 1 9 ? 11.469 53.875 36.031 1 23.5 9 ASP B CA 1
ATOM 1620 C C . ASP B 1 9 ? 11.891 54.781 34.906 1 23.5 9 ASP B C 1
ATOM 1622 O O . ASP B 1 9 ? 12.672 55.719 35.094 1 23.5 9 ASP B O 1
ATOM 1626 N N . LEU B 1 10 ? 12.133 54.094 33.688 1 23.02 10 LEU B N 1
ATOM 1627 C CA . LEU B 1 10 ? 12.492 54.719 32.406 1 23.02 10 LEU B CA 1
ATOM 1628 C C . LEU B 1 10 ? 11.656 55.969 32.156 1 23.02 10 LEU B C 1
ATOM 1630 O O . LEU B 1 10 ? 10.422 55.906 32.188 1 23.02 10 LEU B O 1
ATOM 1634 N N . ALA B 1 11 ? 12.258 56.969 32.625 1 24.25 11 ALA B N 1
ATOM 1635 C CA . ALA B 1 11 ? 11.828 58.375 32.656 1 24.25 11 ALA B CA 1
ATOM 1636 C C . ALA B 1 11 ? 11.273 58.812 31.297 1 24.25 11 ALA B C 1
ATOM 1638 O O . ALA B 1 11 ? 11.805 58.406 30.25 1 24.25 11 ALA B O 1
ATOM 1639 N N . GLU B 1 12 ? 9.898 59.062 31.234 1 24.92 12 GLU B N 1
ATOM 1640 C CA . GLU B 1 12 ? 8.883 59.406 30.25 1 24.92 12 GLU B CA 1
ATOM 1641 C C . GLU B 1 12 ? 9.297 60.656 29.469 1 24.92 12 GLU B C 1
ATOM 1643 O O . GLU B 1 12 ? 9.531 61.719 30.047 1 24.92 12 GLU B O 1
ATOM 1648 N N . PRO B 1 13 ? 10.039 60.438 28.375 1 24.97 13 PRO B N 1
ATOM 1649 C CA . PRO B 1 13 ? 10.625 61.562 27.656 1 24.97 13 PRO B CA 1
ATOM 1650 C C . PRO B 1 13 ? 9.609 62.656 27.344 1 24.97 13 PRO B C 1
ATOM 1652 O O . PRO B 1 13 ? 8.414 62.375 27.234 1 24.97 13 PRO B O 1
ATOM 1655 N N . SER B 1 14 ? 9.93 63.812 27.719 1 22.16 14 SER B N 1
ATOM 1656 C CA . SER B 1 14 ? 9.273 65.125 27.781 1 22.16 14 SER B CA 1
ATOM 1657 C C . SER B 1 14 ? 8.805 65.562 26.391 1 22.16 14 SER B C 1
ATOM 1659 O O . SER B 1 14 ? 9.539 65.375 25.406 1 22.16 14 SER B O 1
ATOM 1661 N N . ALA B 1 15 ? 7.457 65.688 26.281 1 23.95 15 ALA B N 1
ATOM 1662 C CA . ALA B 1 15 ? 6.523 66.062 25.219 1 23.95 15 ALA B CA 1
ATOM 1663 C C . ALA B 1 15 ? 6.953 67.375 24.547 1 23.95 15 ALA B C 1
ATOM 1665 O O . ALA B 1 15 ? 6.953 68.438 25.172 1 23.95 15 ALA B O 1
ATOM 1666 N N . THR B 1 16 ? 7.969 67.188 23.672 1 22.06 16 THR B N 1
ATOM 1667 C CA . THR B 1 16 ? 8.539 68.375 23.016 1 22.06 16 THR B CA 1
ATOM 1668 C C . THR B 1 16 ? 7.445 69.188 22.359 1 22.06 16 THR B C 1
ATOM 1670 O O . THR B 1 16 ? 6.516 68.688 21.766 1 22.06 16 THR B O 1
ATOM 1673 N N . LYS B 1 17 ? 7.539 70.5 22.547 1 23.12 17 LYS B N 1
ATOM 1674 C CA . LYS B 1 17 ? 6.789 71.75 22.359 1 23.12 17 LYS B CA 1
ATOM 1675 C C . LYS B 1 17 ? 6.555 72 20.875 1 23.12 17 LYS B C 1
ATOM 1677 O O . LYS B 1 17 ? 7.488 72.375 20.156 1 23.12 17 LYS B O 1
ATOM 1682 N N . ARG B 1 18 ? 5.73 71.188 20.234 1 23.89 18 ARG B N 1
ATOM 1683 C CA . ARG B 1 18 ? 5.48 71.438 18.812 1 23.89 18 ARG B CA 1
ATOM 1684 C C . ARG B 1 18 ? 5.008 72.875 18.594 1 23.89 18 ARG B C 1
ATOM 1686 O O . ARG B 1 18 ? 4.039 73.312 19.219 1 23.89 18 ARG B O 1
ATOM 1693 N N . PHE B 1 19 ? 5.918 73.688 18.219 1 21.66 19 PHE B N 1
ATOM 1694 C CA . PHE B 1 19 ? 5.762 75.125 17.875 1 21.66 19 PHE B CA 1
ATOM 1695 C C . PHE B 1 19 ? 4.68 75.312 16.828 1 21.66 19 PHE B C 1
ATOM 1697 O O . PHE B 1 19 ? 4.695 74.625 15.789 1 21.66 19 PHE B O 1
ATOM 1704 N N . LYS B 1 20 ? 3.617 76 17.219 1 26.23 20 LYS B N 1
ATOM 1705 C CA . LYS B 1 20 ? 2.32 76.375 16.641 1 26.23 20 LYS B CA 1
ATOM 1706 C C . LYS B 1 20 ? 2.482 77.25 15.398 1 26.23 20 LYS B C 1
ATOM 1708 O O . LYS B 1 20 ? 2.719 78.438 15.516 1 26.23 20 LYS B O 1
ATOM 1713 N N . ILE B 1 21 ? 3.307 76.875 14.461 1 27.16 21 ILE B N 1
ATOM 1714 C CA . ILE B 1 21 ? 3.418 77.875 13.414 1 27.16 21 ILE B CA 1
ATOM 1715 C C . ILE B 1 21 ? 2.029 78.25 12.898 1 27.16 21 ILE B C 1
ATOM 1717 O O . ILE B 1 21 ? 1.193 77.375 12.672 1 27.16 21 ILE B O 1
ATOM 1721 N N . GLY B 1 22 ? 1.686 79.562 12.867 1 24.81 22 GLY B N 1
ATOM 1722 C CA . GLY B 1 22 ? 0.526 80.438 12.742 1 24.81 22 GLY B CA 1
ATOM 1723 C C . GLY B 1 22 ? -0.243 80.25 11.453 1 24.81 22 GLY B C 1
ATOM 1724 O O . GLY B 1 22 ? -1.36 80.75 11.305 1 24.81 22 GLY B O 1
ATOM 1725 N N . GLY B 1 23 ? 0.46 80.188 10.344 1 28.12 23 GLY B N 1
ATOM 1726 C CA . GLY B 1 23 ? -0.136 80.875 9.195 1 28.12 23 GLY B CA 1
ATOM 1727 C C . GLY B 1 23 ? -1.494 80.312 8.82 1 28.12 23 GLY B C 1
ATOM 1728 O O . GLY B 1 23 ? -1.854 79.25 9.242 1 28.12 23 GLY B O 1
ATOM 1729 N N . GLU B 1 24 ? -2.293 81.188 8.016 1 31.3 24 GLU B N 1
ATOM 1730 C CA . GLU B 1 24 ? -3.68 81.312 7.578 1 31.3 24 GLU B CA 1
ATOM 1731 C C . GLU B 1 24 ? -4.098 80.125 6.727 1 31.3 24 GLU B C 1
ATOM 1733 O O . GLU B 1 24 ? -3.715 80 5.555 1 31.3 24 GLU B O 1
ATOM 1738 N N . GLU B 1 25 ? -3.676 79 7.008 1 30.53 25 GLU B N 1
ATOM 1739 C CA . GLU B 1 25 ? -3.967 78 5.988 1 30.53 25 GLU B CA 1
ATOM 1740 C C . GLU B 1 25 ? -5.441 78 5.594 1 30.53 25 GLU B C 1
ATOM 1742 O O . GLU B 1 25 ? -6.32 78.125 6.453 1 30.53 25 GLU B O 1
ATOM 1747 N N . MET B 1 26 ? -5.676 78.625 4.391 1 32.56 26 MET B N 1
ATOM 1748 C CA . MET B 1 26 ? -6.898 78.562 3.598 1 32.56 26 MET B CA 1
ATOM 1749 C C . MET B 1 26 ? -7.586 77.188 3.799 1 32.56 26 MET B C 1
ATOM 1751 O O . MET B 1 26 ? -6.961 76.125 3.658 1 32.56 26 MET B O 1
ATOM 1755 N N . ASP B 1 27 ? -8.586 77.188 4.578 1 30.61 27 ASP B N 1
ATOM 1756 C CA . ASP B 1 27 ? -9.422 76.062 4.957 1 30.61 27 ASP B CA 1
ATOM 1757 C C . ASP B 1 27 ? -10.086 75.438 3.73 1 30.61 27 ASP B C 1
ATOM 1759 O O . ASP B 1 27 ? -11.195 75.812 3.357 1 30.61 27 ASP B O 1
ATOM 1763 N N . THR B 1 28 ? -9.516 75.625 2.459 1 32.62 28 THR B N 1
ATOM 1764 C CA . THR B 1 28 ? -10.273 74.938 1.408 1 32.62 28 THR B CA 1
ATOM 1765 C C . THR B 1 28 ? -10.719 73.562 1.869 1 32.62 28 THR B C 1
ATOM 1767 O O . THR B 1 28 ? -9.898 72.688 2.023 1 32.62 28 THR B O 1
ATOM 1770 N N . SER B 1 29 ? -11.641 73.625 2.725 1 31.58 29 SER B N 1
ATOM 1771 C CA . SER B 1 29 ? -12.289 72.375 3.123 1 31.58 29 SER B CA 1
ATOM 1772 C C . SER B 1 29 ? -12.766 71.562 1.908 1 31.58 29 SER B C 1
ATOM 1774 O O . SER B 1 29 ? -13.867 71.812 1.4 1 31.58 29 SER B O 1
ATOM 1776 N N . GLU B 1 30 ? -12.109 71.688 0.725 1 30.28 30 GLU B N 1
ATOM 1777 C CA . GLU B 1 30 ? -12.594 70.688 -0.208 1 30.28 30 GLU B CA 1
ATOM 1778 C C . GLU B 1 30 ? -12.914 69.375 0.514 1 30.28 30 GLU B C 1
ATOM 1780 O O . GLU B 1 30 ? -12.039 68.75 1.123 1 30.28 30 GLU B O 1
ATOM 1785 N N . GLU B 1 31 ? -14 69.375 1.167 1 32.56 31 GLU B N 1
ATOM 1786 C CA . GLU B 1 31 ? -14.586 68.062 1.459 1 32.56 31 GLU B CA 1
ATOM 1787 C C . GLU B 1 31 ? -14.328 67.062 0.323 1 32.56 31 GLU B C 1
ATOM 1789 O O . GLU B 1 31 ? -14.922 67.188 -0.75 1 32.56 31 GLU B O 1
ATOM 1794 N N . THR B 1 32 ? -13.18 67 -0.18 1 33.59 32 THR B N 1
ATOM 1795 C CA . THR B 1 32 ? -12.938 65.75 -0.921 1 33.59 32 THR B CA 1
ATOM 1796 C C . THR B 1 32 ? -13.852 64.625 -0.424 1 33.59 32 THR B C 1
ATOM 1798 O O . THR B 1 32 ? -13.742 64.188 0.728 1 33.59 32 THR B O 1
ATOM 1801 N N . MET B 1 33 ? -15.062 64.75 -0.731 1 31.86 33 MET B N 1
ATOM 1802 C CA . MET B 1 33 ? -15.914 63.562 -0.655 1 31.86 33 MET B CA 1
ATOM 1803 C C . MET B 1 33 ? -15.102 62.312 -0.914 1 31.86 33 MET B C 1
ATOM 1805 O O . MET B 1 33 ? -14.789 62 -2.064 1 31.86 33 MET B O 1
ATOM 1809 N N . ARG B 1 34 ? -13.961 62.125 -0.493 1 33.03 34 ARG B N 1
ATOM 1810 C CA . ARG B 1 34 ? -13.508 60.75 -0.387 1 33.03 34 ARG B CA 1
ATOM 1811 C C . ARG B 1 34 ? -14.688 59.812 -0.14 1 33.03 34 ARG B C 1
ATOM 1813 O O . ARG B 1 34 ? -15.219 59.75 0.971 1 33.03 34 ARG B O 1
ATOM 1820 N N . SER B 1 35 ? -15.711 60 -0.839 1 35.72 35 SER B N 1
ATOM 1821 C CA . SER B 1 35 ? -16.516 58.812 -0.93 1 35.72 35 SER B CA 1
ATOM 1822 C C . SER B 1 35 ? -15.648 57.562 -0.861 1 35.72 35 SER B C 1
ATOM 1824 O O . SER B 1 35 ? -14.734 57.375 -1.672 1 35.72 35 SER B O 1
ATOM 1826 N N . GLU B 1 36 ? -15.133 57.219 0.167 1 36.56 36 GLU B N 1
ATOM 1827 C CA . GLU B 1 36 ? -14.82 55.812 0.308 1 36.56 36 GLU B CA 1
ATOM 1828 C C . GLU B 1 36 ? -15.656 54.969 -0.648 1 36.56 36 GLU B C 1
ATOM 1830 O O . GLU B 1 36 ? -16.859 54.781 -0.443 1 36.56 36 GLU B O 1
ATOM 1835 N N . GLU B 1 37 ? -15.898 55.406 -1.84 1 38.47 37 GLU B N 1
ATOM 1836 C CA . GLU B 1 37 ? -16.281 54.281 -2.719 1 38.47 37 GLU B CA 1
ATOM 1837 C C . GLU B 1 37 ? -15.875 52.938 -2.121 1 38.47 37 GLU B C 1
ATOM 1839 O O . GLU B 1 37 ? -14.695 52.688 -1.883 1 38.47 37 GLU B O 1
ATOM 1844 N N . ASP B 1 38 ? -16.531 52.5 -1.117 1 39.72 38 ASP B N 1
ATOM 1845 C CA . ASP B 1 38 ? -16.656 51.094 -0.74 1 39.72 38 ASP B CA 1
ATOM 1846 C C . ASP B 1 38 ? -16.312 50.188 -1.915 1 39.72 38 ASP B C 1
ATOM 1848 O O . ASP B 1 38 ? -17.172 49.906 -2.748 1 39.72 38 ASP B O 1
ATOM 1852 N N . THR B 1 39 ? -15.617 50.5 -2.855 1 43.12 39 THR B N 1
ATOM 1853 C CA . THR B 1 39 ? -15.172 49.438 -3.775 1 43.12 39 THR B CA 1
ATOM 1854 C C . THR B 1 39 ? -15.242 48.062 -3.117 1 43.12 39 THR B C 1
ATOM 1856 O O . THR B 1 39 ? -14.797 47.906 -1.982 1 43.12 39 THR B O 1
ATOM 1859 N N . GLY B 1 40 ? -16.328 47.438 -3.053 1 44.66 40 GLY B N 1
ATOM 1860 C CA . GLY B 1 40 ? -16.812 46.094 -2.711 1 44.66 40 GLY B CA 1
ATOM 1861 C C . GLY B 1 40 ? -15.695 45.062 -2.625 1 44.66 40 GLY B C 1
ATOM 1862 O O . GLY B 1 40 ? -15.945 43.875 -2.758 1 44.66 40 GLY B O 1
ATOM 1863 N N . ILE B 1 41 ? -14.641 45.344 -2.996 1 49 41 ILE B N 1
ATOM 1864 C CA . ILE B 1 41 ? -13.617 44.312 -2.822 1 49 41 ILE B CA 1
ATOM 1865 C C . ILE B 1 41 ? -13.547 43.906 -1.354 1 49 41 ILE B C 1
ATOM 1867 O O . ILE B 1 41 ? -13.141 44.688 -0.501 1 49 41 ILE B O 1
ATOM 1871 N N . ARG B 1 42 ? -14.562 43.406 -0.807 1 54.78 42 ARG B N 1
ATOM 1872 C CA . ARG B 1 42 ? -14.484 42.688 0.462 1 54.78 42 ARG B CA 1
ATOM 1873 C C . ARG B 1 42 ? -13.07 42.156 0.7 1 54.78 42 ARG B C 1
ATOM 1875 O O . ARG B 1 42 ? -12.508 41.469 -0.153 1 54.78 42 ARG B O 1
ATOM 1882 N N . ARG B 1 43 ? -12.32 43 1.446 1 65.44 43 ARG B N 1
ATOM 1883 C CA . ARG B 1 43 ? -10.992 42.531 1.828 1 65.44 43 ARG B CA 1
ATOM 1884 C C . ARG B 1 43 ? -11.055 41.188 2.516 1 65.44 43 ARG B C 1
ATOM 1886 O O . ARG B 1 43 ? -12.008 40.906 3.25 1 65.44 43 ARG B O 1
ATOM 1893 N N . TRP B 1 44 ? -10.266 40.281 2.088 1 67.31 44 TRP B N 1
ATOM 1894 C CA . TRP B 1 44 ? -10.148 38.969 2.68 1 67.31 44 TRP B CA 1
ATOM 1895 C C . TRP B 1 44 ? -10.188 39.031 4.203 1 67.31 44 TRP B C 1
ATOM 1897 O O . TRP B 1 44 ? -10.75 38.156 4.859 1 67.31 44 TRP B O 1
ATOM 1907 N N . GLU B 1 45 ? -9.664 40.281 4.77 1 71.12 45 GLU B N 1
ATOM 1908 C CA . GLU B 1 45 ? -9.594 40.438 6.219 1 71.12 45 GLU B CA 1
ATOM 1909 C C . GLU B 1 45 ? -10.969 40.75 6.809 1 71.12 45 GLU B C 1
ATOM 1911 O O . GLU B 1 45 ? -11.188 40.562 8.008 1 71.12 45 GLU B O 1
ATOM 1916 N N . ASP B 1 46 ? -11.82 41.156 5.875 1 76.12 46 ASP B N 1
ATOM 1917 C CA . ASP B 1 46 ? -13.133 41.594 6.359 1 76.12 46 ASP B CA 1
ATOM 1918 C C . ASP B 1 46 ? -14.164 40.469 6.188 1 76.12 46 ASP B C 1
ATOM 1920 O O . ASP B 1 46 ? -15.305 40.594 6.617 1 76.12 46 ASP B O 1
ATOM 1924 N N . LEU B 1 47 ? -13.734 39.375 5.723 1 84.62 47 LEU B N 1
ATOM 1925 C CA . LEU B 1 47 ? -14.664 38.281 5.516 1 84.62 47 LEU B CA 1
ATOM 1926 C C . LEU B 1 47 ? -15.008 37.594 6.84 1 84.62 47 LEU B C 1
ATOM 1928 O O . LEU B 1 47 ? -14.141 37.438 7.703 1 84.62 47 LEU B O 1
ATOM 1932 N N . PRO B 1 48 ? -16.359 37.281 6.957 1 90.88 48 PRO B N 1
ATOM 1933 C CA . PRO B 1 48 ? -16.719 36.5 8.125 1 90.88 48 PRO B CA 1
ATOM 1934 C C . PRO B 1 48 ? -15.891 35.219 8.234 1 90.88 48 PRO B C 1
ATOM 1936 O O . PRO B 1 48 ? -15.523 34.625 7.211 1 90.88 48 PRO B O 1
ATOM 1939 N N . VAL B 1 49 ? -15.695 34.844 9.398 1 90.56 49 VAL B N 1
ATOM 1940 C CA . VAL B 1 49 ? -14.859 33.688 9.703 1 90.56 49 VAL B CA 1
ATOM 1941 C C . VAL B 1 49 ? -15.406 32.469 8.984 1 90.56 49 VAL B C 1
ATOM 1943 O O . VAL B 1 49 ? -14.641 31.656 8.438 1 90.56 49 VAL B O 1
ATOM 1946 N N . ASN B 1 50 ? -16.734 32.312 8.953 1 92.81 50 ASN B N 1
ATOM 1947 C CA . ASN B 1 50 ? -17.344 31.141 8.328 1 92.81 50 ASN B CA 1
ATOM 1948 C C . ASN B 1 50 ? -17.047 31.094 6.828 1 92.81 50 ASN B C 1
ATOM 1950 O O . ASN B 1 50 ? -16.891 30.016 6.254 1 92.81 50 ASN B O 1
ATOM 1954 N N . CYS B 1 51 ? -16.922 32.281 6.258 1 94.12 51 CYS B N 1
ATOM 1955 C CA . CYS B 1 51 ? -16.562 32.344 4.844 1 94.12 51 CYS B CA 1
ATOM 1956 C C . CYS B 1 51 ? -15.109 31.953 4.625 1 94.12 51 CYS B C 1
ATOM 1958 O O . CYS B 1 51 ? -14.781 31.219 3.695 1 94.12 51 CYS B O 1
ATOM 1960 N N . LEU B 1 52 ? -14.289 32.438 5.445 1 94.75 52 LEU B N 1
ATOM 1961 C CA . LEU B 1 52 ? -12.875 32.125 5.363 1 94.75 52 LEU B CA 1
ATOM 1962 C C . LEU B 1 52 ? -12.656 30.609 5.512 1 94.75 52 LEU B C 1
ATOM 1964 O O . LEU B 1 52 ? -11.914 30.016 4.738 1 94.75 52 LEU B O 1
ATOM 1968 N N . VAL B 1 53 ? -13.391 30.031 6.422 1 96.19 53 VAL B N 1
ATOM 1969 C CA . VAL B 1 53 ? -13.273 28.609 6.672 1 96.19 53 VAL B CA 1
ATOM 1970 C C . VAL B 1 53 ? -13.648 27.828 5.41 1 96.19 53 VAL B C 1
ATOM 1972 O O . VAL B 1 53 ? -12.953 26.891 5.027 1 96.19 53 VAL B O 1
ATOM 1975 N N . GLU B 1 54 ? -14.641 28.281 4.695 1 96 54 GLU B N 1
ATOM 1976 C CA . GLU B 1 54 ? -15.086 27.609 3.479 1 96 54 GLU B CA 1
ATOM 1977 C C . GLU B 1 54 ? -14.023 27.703 2.381 1 96 54 GLU B C 1
ATOM 1979 O O . GLU B 1 54 ? -13.859 26.766 1.588 1 96 54 GLU B O 1
ATOM 1984 N N . ILE B 1 55 ? -13.359 28.75 2.385 1 95.5 55 ILE B N 1
ATOM 1985 C CA . ILE B 1 55 ? -12.289 28.938 1.41 1 95.5 55 ILE B CA 1
ATOM 1986 C C . ILE B 1 55 ? -11.086 28.094 1.794 1 95.5 55 ILE B C 1
ATOM 1988 O O . ILE B 1 55 ? -10.492 27.422 0.942 1 95.5 55 ILE B O 1
ATOM 1992 N N . PHE B 1 56 ? -10.789 28.047 3.031 1 96.81 56 PHE B N 1
ATOM 1993 C CA . PHE B 1 56 ? -9.578 27.391 3.518 1 96.81 56 PHE B CA 1
ATOM 1994 C C . PHE B 1 56 ? -9.68 25.875 3.35 1 96.81 56 PHE B C 1
ATOM 1996 O O . PHE B 1 56 ? -8.672 25.203 3.127 1 96.81 56 PHE B O 1
ATOM 2003 N N . LYS B 1 57 ? -10.867 25.375 3.271 1 96.38 57 LYS B N 1
ATOM 2004 C CA . LYS B 1 57 ? -11.086 23.953 3.045 1 96.38 57 LYS B CA 1
ATOM 2005 C C . LYS B 1 57 ? -10.555 23.516 1.682 1 96.38 57 LYS B C 1
ATOM 2007 O O . LYS B 1 57 ? -10.305 22.344 1.452 1 96.38 57 LYS B O 1
ATOM 2012 N N . LYS B 1 58 ? -10.328 24.5 0.895 1 95.88 58 LYS B N 1
ATOM 2013 C CA . LYS B 1 58 ? -9.914 24.203 -0.476 1 95.88 58 LYS B CA 1
ATOM 2014 C C . LYS B 1 58 ? -8.422 24.422 -0.665 1 95.88 58 LYS B C 1
ATOM 2016 O O . LYS B 1 58 ? -7.867 24.094 -1.721 1 95.88 58 LYS B O 1
ATOM 2021 N N . LEU B 1 59 ? -7.797 24.859 0.287 1 96 59 LEU B N 1
ATOM 2022 C CA . LEU B 1 59 ? -6.367 25.141 0.189 1 96 59 LEU B CA 1
ATOM 2023 C C . LEU B 1 59 ? -5.543 23.906 0.492 1 96 59 LEU B C 1
ATOM 2025 O O . LEU B 1 59 ? -6.02 22.984 1.157 1 96 59 LEU B O 1
ATOM 2029 N N . SER B 1 60 ? -4.312 23.906 0.052 1 95 60 SER B N 1
ATOM 2030 C CA . SER B 1 60 ? -3.381 22.828 0.342 1 95 60 SER B CA 1
ATOM 2031 C C . SER B 1 60 ? -2.951 22.844 1.805 1 95 60 SER B C 1
ATOM 2033 O O . SER B 1 60 ? -3.021 23.875 2.467 1 95 60 SER B O 1
ATOM 2035 N N . VAL B 1 61 ? -2.512 21.688 2.238 1 95.88 61 VAL B N 1
ATOM 2036 C CA . VAL B 1 61 ? -1.997 21.578 3.598 1 95.88 61 VAL B CA 1
ATOM 2037 C C . VAL B 1 61 ? -0.812 22.531 3.783 1 95.88 61 VAL B C 1
ATOM 2039 O O . VAL B 1 61 ? -0.639 23.109 4.855 1 95.88 61 VAL B O 1
ATOM 2042 N N . GLU B 1 62 ? -0.053 22.719 2.754 1 94.25 62 GLU B N 1
ATOM 2043 C CA . GLU B 1 62 ? 1.094 23.625 2.809 1 94.25 62 GLU B CA 1
ATOM 2044 C C . GLU B 1 62 ? 0.652 25.062 3.041 1 94.25 62 GLU B C 1
ATOM 2046 O O . GLU B 1 62 ? 1.171 25.734 3.93 1 94.25 62 GLU B O 1
ATOM 2051 N N . ASP B 1 63 ? -0.292 25.438 2.307 1 95.31 63 ASP B N 1
ATOM 2052 C CA . ASP B 1 63 ? -0.796 26.797 2.439 1 95.31 63 ASP B CA 1
ATOM 2053 C C . ASP B 1 63 ? -1.396 27.031 3.824 1 95.31 63 ASP B C 1
ATOM 2055 O O . ASP B 1 63 ? -1.17 28.078 4.438 1 95.31 63 ASP B O 1
ATOM 2059 N N . MET B 1 64 ? -2.039 26.078 4.219 1 97.06 64 MET B N 1
ATOM 2060 C CA . MET B 1 64 ? -2.703 26.172 5.516 1 97.06 64 MET B CA 1
ATOM 2061 C C . MET B 1 64 ? -1.682 26.219 6.648 1 97.06 64 MET B C 1
ATOM 2063 O O . MET B 1 64 ? -1.915 26.859 7.672 1 97.06 64 MET B O 1
ATOM 2067 N N . ALA B 1 65 ? -0.572 25.547 6.43 1 96.62 65 ALA B N 1
ATOM 2068 C CA . ALA B 1 65 ? 0.414 25.438 7.504 1 96.62 65 ALA B CA 1
ATOM 2069 C C . ALA B 1 65 ? 1.36 26.625 7.512 1 96.62 65 ALA B C 1
ATOM 2071 O O . ALA B 1 65 ? 1.793 27.078 8.578 1 96.62 65 ALA B O 1
ATOM 2072 N N . ILE B 1 66 ? 1.653 27.188 6.363 1 95.94 66 ILE B N 1
ATOM 2073 C CA . ILE B 1 66 ? 2.75 28.141 6.371 1 95.94 66 ILE B CA 1
ATOM 2074 C C . ILE B 1 66 ? 2.277 29.469 5.793 1 95.94 66 ILE B C 1
ATOM 2076 O O . ILE B 1 66 ? 2.963 30.5 5.918 1 95.94 66 ILE B O 1
ATOM 2080 N N . GLY B 1 67 ? 1.206 29.578 5.133 1 95.62 67 GLY B N 1
ATOM 2081 C CA . GLY B 1 67 ? 0.724 30.812 4.52 1 95.62 67 GLY B CA 1
ATOM 2082 C C . GLY B 1 67 ? -0.388 31.469 5.309 1 95.62 67 GLY B C 1
ATOM 2083 O O . GLY B 1 67 ? -0.204 32.562 5.848 1 95.62 67 GLY B O 1
ATOM 2084 N N . VAL B 1 68 ? -1.361 30.766 5.586 1 96.12 68 VAL B N 1
ATOM 2085 C CA . VAL B 1 68 ? -2.643 31.266 6.062 1 96.12 68 VAL B CA 1
ATOM 2086 C C . VAL B 1 68 ? -2.479 31.844 7.469 1 96.12 68 VAL B C 1
ATOM 2088 O O . VAL B 1 68 ? -2.898 32.969 7.734 1 96.12 68 VAL B O 1
ATOM 2091 N N . PRO B 1 69 ? -1.799 31.156 8.383 1 96.56 69 PRO B N 1
ATOM 2092 C CA . PRO B 1 69 ? -1.782 31.625 9.773 1 96.56 69 PRO B CA 1
ATOM 2093 C C . PRO B 1 69 ? -0.983 32.906 9.945 1 96.56 69 PRO B C 1
ATOM 2095 O O . PRO B 1 69 ? -1.089 33.594 10.984 1 96.56 69 PRO B O 1
ATOM 2098 N N . PHE B 1 70 ? -0.299 33.344 8.875 1 95.38 70 PHE B N 1
ATOM 2099 C CA . PHE B 1 70 ? 0.64 34.438 9.062 1 95.38 70 PHE B CA 1
ATOM 2100 C C . PHE B 1 70 ? 0.203 35.656 8.266 1 95.38 70 PHE B C 1
ATOM 2102 O O . PHE B 1 70 ? 0.954 36.625 8.148 1 95.38 70 PHE B O 1
ATOM 2109 N N . VAL B 1 71 ? -0.989 35.719 7.766 1 93.81 71 VAL B N 1
ATOM 2110 C CA . VAL B 1 71 ? -1.462 36.812 6.957 1 93.81 71 VAL B CA 1
ATOM 2111 C C . VAL B 1 71 ? -2.031 37.906 7.863 1 93.81 71 VAL B C 1
ATOM 2113 O O . VAL B 1 71 ? -1.628 39.062 7.777 1 93.81 71 VAL B O 1
ATOM 2116 N N . CYS B 1 72 ? -3.041 37.656 8.742 1 93.75 72 CYS B N 1
ATOM 2117 C CA . CYS B 1 72 ? -3.668 38.594 9.695 1 93.75 72 CYS B CA 1
ATOM 2118 C C . CYS B 1 72 ? -4.398 37.812 10.789 1 93.75 72 CYS B C 1
ATOM 2120 O O . CYS B 1 72 ? -4.48 36.594 10.742 1 93.75 72 CYS B O 1
ATOM 2122 N N . LYS B 1 73 ? -4.859 38.5 11.727 1 93.19 73 LYS B N 1
ATOM 2123 C CA . LYS B 1 73 ? -5.488 37.875 12.898 1 93.19 73 LYS B CA 1
ATOM 2124 C C . LYS B 1 73 ? -6.734 37.094 12.5 1 93.19 73 LYS B C 1
ATOM 2126 O O . LYS B 1 73 ? -6.969 36 13.008 1 93.19 73 LYS B O 1
ATOM 2131 N N . SER B 1 74 ? -7.492 37.625 11.625 1 92.19 74 SER B N 1
ATOM 2132 C CA . SER B 1 74 ? -8.727 36.938 11.219 1 92.19 74 SER B CA 1
ATOM 2133 C C . SER B 1 74 ? -8.438 35.625 10.516 1 92.19 74 SER B C 1
ATOM 2135 O O . SER B 1 74 ? -9.125 34.625 10.758 1 92.19 74 SER B O 1
ATOM 2137 N N . TRP B 1 75 ? -7.418 35.594 9.672 1 95 75 TRP B N 1
ATOM 2138 C CA . TRP B 1 75 ? -7.023 34.375 8.977 1 95 75 TRP B CA 1
ATOM 2139 C C . TRP B 1 75 ? -6.477 33.344 9.961 1 95 75 TRP B C 1
ATOM 2141 O O . TRP B 1 75 ? -6.746 32.156 9.828 1 95 75 TRP B O 1
ATOM 2151 N N . TYR B 1 76 ? -5.777 33.844 10.883 1 95.25 76 TYR B N 1
ATOM 2152 C CA . TYR B 1 76 ? -5.25 32.938 11.906 1 95.25 76 TYR B CA 1
ATOM 2153 C C . TYR B 1 76 ? -6.379 32.25 12.664 1 95.25 76 TYR B C 1
ATOM 2155 O O . TYR B 1 76 ? -6.359 31.047 12.859 1 95.25 76 TYR B O 1
ATOM 2163 N N . GLU B 1 77 ? -7.309 33.062 13.031 1 94.81 77 GLU B N 1
ATOM 2164 C CA . GLU B 1 77 ? -8.438 32.531 13.789 1 94.81 77 GLU B CA 1
ATOM 2165 C C . GLU B 1 77 ? -9.234 31.531 12.961 1 94.81 77 GLU B C 1
ATOM 2167 O O . GLU B 1 77 ? -9.656 30.5 13.477 1 94.81 77 GLU B O 1
ATOM 2172 N N . ALA B 1 78 ? -9.414 31.812 11.742 1 96.12 78 ALA B N 1
ATOM 2173 C CA . ALA B 1 78 ? -10.172 30.938 10.859 1 96.12 78 ALA B CA 1
ATOM 2174 C C . ALA B 1 78 ? -9.422 29.625 10.617 1 96.12 78 ALA B C 1
ATOM 2176 O O . ALA B 1 78 ? -10.039 28.562 10.516 1 96.12 78 ALA B O 1
ATOM 2177 N N . HIS B 1 79 ? -8.156 29.734 10.523 1 96.69 79 HIS B N 1
ATOM 2178 C CA . HIS B 1 79 ? -7.34 28.562 10.203 1 96.69 79 HIS B CA 1
ATOM 2179 C C . HIS B 1 79 ? -7.348 27.562 11.352 1 96.69 79 HIS B C 1
ATOM 2181 O O . HIS B 1 79 ? -7.074 26.375 11.148 1 96.69 79 HIS B O 1
ATOM 2187 N N . LEU B 1 80 ? -7.742 28.031 12.555 1 97 80 LEU B N 1
ATOM 2188 C CA . LEU B 1 80 ? -7.793 27.172 13.727 1 97 80 LEU B CA 1
ATOM 2189 C C . LEU B 1 80 ? -9.047 26.312 13.719 1 97 80 LEU B C 1
ATOM 2191 O O . LEU B 1 80 ? -9.156 25.359 14.492 1 97 80 LEU B O 1
ATOM 2195 N N . ASP B 1 81 ? -9.961 26.594 12.844 1 97.56 81 ASP B N 1
ATOM 2196 C CA . ASP B 1 81 ? -11.156 25.766 12.742 1 97.56 81 ASP B CA 1
ATOM 2197 C C . ASP B 1 81 ? -10.805 24.359 12.266 1 97.56 81 ASP B C 1
ATOM 2199 O O . ASP B 1 81 ? -10.195 24.188 11.203 1 97.56 81 ASP B O 1
ATOM 2203 N N . PRO B 1 82 ? -11.266 23.422 12.969 1 97.5 82 PRO B N 1
ATOM 2204 C CA . PRO B 1 82 ? -10.914 22.047 12.641 1 97.5 82 PRO B CA 1
ATOM 2205 C C . PRO B 1 82 ? -11.422 21.625 11.258 1 97.5 82 PRO B C 1
ATOM 2207 O O . PRO B 1 82 ? -10.844 20.719 10.641 1 97.5 82 PRO B O 1
ATOM 2210 N N . CYS B 1 83 ? -12.359 22.281 10.742 1 97.19 83 CYS B N 1
ATOM 2211 C CA . CYS B 1 83 ? -12.93 21.938 9.445 1 97.19 83 CYS B CA 1
ATOM 2212 C C . CYS B 1 83 ? -11.938 22.203 8.32 1 97.19 83 CYS B C 1
ATOM 2214 O O . CYS B 1 83 ? -12.031 21.609 7.25 1 97.19 83 CYS B O 1
ATOM 2216 N N . CYS B 1 84 ? -11.016 23 8.57 1 97.75 84 CYS B N 1
ATOM 2217 C CA . CYS B 1 84 ? -10.016 23.328 7.566 1 97.75 84 CYS B CA 1
ATOM 2218 C C . CYS B 1 84 ? -9 22.203 7.398 1 97.75 84 CYS B C 1
ATOM 2220 O O . CYS B 1 84 ? -8.242 22.188 6.43 1 97.75 84 CYS B O 1
ATOM 2222 N N . TRP B 1 85 ? -9.047 21.219 8.305 1 97.69 85 TRP B N 1
ATOM 2223 C CA . TRP B 1 85 ? -7.992 20.203 8.383 1 97.69 85 TRP B CA 1
ATOM 2224 C C . TRP B 1 85 ? -8.57 18.797 8.219 1 97.69 85 TRP B C 1
ATOM 2226 O O . TRP B 1 85 ? -7.977 17.828 8.68 1 97.69 85 TRP B O 1
ATOM 2236 N N . LYS B 1 86 ? -9.672 18.703 7.566 1 97.06 86 LYS B N 1
ATOM 2237 C CA . LYS B 1 86 ? -10.344 17.422 7.398 1 97.06 86 LYS B CA 1
ATOM 2238 C C . LYS B 1 86 ? -9.672 16.578 6.312 1 97.06 86 LYS B C 1
ATOM 2240 O O . LYS B 1 86 ? -9.68 15.352 6.379 1 97.06 86 LYS B O 1
ATOM 2245 N N . ILE B 1 87 ? -9.211 17.297 5.348 1 96.56 87 ILE B N 1
ATOM 2246 C CA . ILE B 1 87 ? -8.523 16.625 4.242 1 96.56 87 ILE B CA 1
ATOM 2247 C C . ILE B 1 87 ? -7.035 16.953 4.289 1 96.56 87 ILE B C 1
ATOM 2249 O O . ILE B 1 87 ? -6.637 18.109 4.156 1 96.56 87 ILE B O 1
ATOM 2253 N N . LEU B 1 88 ? -6.242 15.906 4.41 1 95.94 88 LEU B N 1
ATOM 2254 C CA . LEU B 1 88 ? -4.797 16.062 4.52 1 95.94 88 LEU B CA 1
ATOM 2255 C C . LEU B 1 88 ? -4.098 15.484 3.291 1 95.94 88 LEU B C 1
ATOM 2257 O O . LEU B 1 88 ? -3.904 14.273 3.191 1 95.94 88 LEU B O 1
ATOM 2261 N N . ASP B 1 89 ? -3.732 16.328 2.447 1 93.56 89 ASP B N 1
ATOM 2262 C CA . ASP B 1 89 ? -3.023 15.953 1.229 1 93.56 89 ASP B CA 1
ATOM 2263 C C . ASP B 1 89 ? -1.517 16.156 1.387 1 93.56 89 ASP B C 1
ATOM 2265 O O . ASP B 1 89 ? -1.031 17.281 1.38 1 93.56 89 ASP B O 1
ATOM 2269 N N . PHE B 1 90 ? -0.776 15.031 1.412 1 91 90 PHE B N 1
ATOM 2270 C CA . PHE B 1 90 ? 0.659 15.094 1.666 1 91 90 PHE B CA 1
ATOM 2271 C C . PHE B 1 90 ? 1.447 14.828 0.39 1 91 90 PHE B C 1
ATOM 2273 O O . PHE B 1 90 ? 2.674 14.703 0.426 1 91 90 PHE B O 1
ATOM 2280 N N . ARG B 1 91 ? 0.972 14.711 -0.796 1 85.19 91 ARG B N 1
ATOM 2281 C CA . ARG B 1 91 ? 1.653 14.383 -2.045 1 85.19 91 ARG B CA 1
ATOM 2282 C C . ARG B 1 91 ? 2.814 15.336 -2.301 1 85.19 91 ARG B C 1
ATOM 2284 O O . ARG B 1 91 ? 3.854 14.938 -2.826 1 85.19 91 ARG B O 1
ATOM 2291 N N . GLY B 1 92 ? 2.777 16.406 -1.792 1 77.5 92 GLY B N 1
ATOM 2292 C CA . GLY B 1 92 ? 3.812 17.391 -2.062 1 77.5 92 GLY B CA 1
ATOM 2293 C C . GLY B 1 92 ? 4.781 17.578 -0.911 1 77.5 92 GLY B C 1
ATOM 2294 O O . GLY B 1 92 ? 5.738 18.344 -1.011 1 77.5 92 GLY B O 1
ATOM 2295 N N . ILE B 1 93 ? 4.602 16.781 0.041 1 81.38 93 ILE B N 1
ATOM 2296 C CA . ILE B 1 93 ? 5.438 16.938 1.227 1 81.38 93 ILE B CA 1
ATOM 2297 C C . ILE B 1 93 ? 6.441 15.797 1.302 1 81.38 93 ILE B C 1
ATOM 2299 O O . ILE B 1 93 ? 6.074 14.664 1.614 1 81.38 93 ILE B O 1
ATOM 2303 N N . ASP B 1 94 ? 7.582 16.031 0.831 1 75.94 94 ASP B N 1
ATOM 2304 C CA . ASP B 1 94 ? 8.664 15.055 0.91 1 75.94 94 ASP B CA 1
ATOM 2305 C C . ASP B 1 94 ? 9.641 15.406 2.027 1 75.94 94 ASP B C 1
ATOM 2307 O O . ASP B 1 94 ? 10.469 16.312 1.873 1 75.94 94 ASP B O 1
ATOM 2311 N N . PRO B 1 95 ? 9.516 14.656 3.062 1 69.25 95 PRO B N 1
ATOM 2312 C CA . PRO B 1 95 ? 10.359 15.016 4.207 1 69.25 95 PRO B CA 1
ATOM 2313 C C . PRO B 1 95 ? 11.836 14.719 3.973 1 69.25 95 PRO B C 1
ATOM 2315 O O . PRO B 1 95 ? 12.688 15.188 4.73 1 69.25 95 PRO B O 1
ATOM 2318 N N . TRP B 1 96 ? 12.109 14.008 2.994 1 67.94 96 TRP B N 1
ATOM 2319 C CA . TRP B 1 96 ? 13.477 13.547 2.779 1 67.94 96 TRP B CA 1
ATOM 2320 C C . TRP B 1 96 ? 14.195 14.43 1.764 1 67.94 96 TRP B C 1
ATOM 2322 O O . TRP B 1 96 ? 15.406 14.297 1.568 1 67.94 96 TRP B O 1
ATOM 2332 N N . SER B 1 97 ? 13.422 15.242 1.267 1 68.81 97 SER B N 1
ATOM 2333 C CA . SER B 1 97 ? 14.031 16.141 0.293 1 68.81 97 SER B CA 1
ATOM 2334 C C . SER B 1 97 ? 14.094 17.578 0.824 1 68.81 97 SER B C 1
ATOM 2336 O O . SER B 1 97 ? 13.391 17.922 1.78 1 68.81 97 SER B O 1
ATOM 2338 N N . GLU B 1 98 ? 15.125 18.203 0.27 1 74.62 98 GLU B N 1
ATOM 2339 C CA . GLU B 1 98 ? 15.172 19.641 0.525 1 74.62 98 GLU B CA 1
ATOM 2340 C C . GLU B 1 98 ? 13.984 20.344 -0.112 1 74.62 98 GLU B C 1
ATOM 2342 O O . GLU B 1 98 ? 13.977 20.594 -1.318 1 74.62 98 GLU B O 1
ATOM 2347 N N . CYS B 1 99 ? 12.961 20.406 0.497 1 79.19 99 CYS B N 1
ATOM 2348 C CA . CYS B 1 99 ? 11.742 21.016 -0.009 1 79.19 99 CYS B CA 1
ATOM 2349 C C . CYS B 1 99 ? 11.523 22.391 0.617 1 79.19 99 CYS B C 1
ATOM 2351 O O . CYS B 1 99 ? 11.719 22.578 1.82 1 79.19 99 CYS B O 1
ATOM 2353 N N . PRO B 1 100 ? 11.289 23.406 -0.163 1 88 100 PRO B N 1
ATOM 2354 C CA . PRO B 1 100 ? 11.062 24.766 0.339 1 88 100 PRO B CA 1
ATOM 2355 C C . PRO B 1 100 ? 9.992 24.812 1.43 1 88 100 PRO B C 1
ATOM 2357 O O . PRO B 1 100 ? 10.086 25.625 2.355 1 88 100 PRO B O 1
ATOM 2360 N N . PHE B 1 101 ? 9.133 24.016 1.356 1 92.19 101 PHE B N 1
ATOM 2361 C CA . PHE B 1 101 ? 8.078 24 2.357 1 92.19 101 PHE B CA 1
ATOM 2362 C C . PHE B 1 101 ? 8.648 23.719 3.742 1 92.19 101 PHE B C 1
ATOM 2364 O O . PHE B 1 101 ? 8.305 24.391 4.711 1 92.19 101 PHE B O 1
ATOM 2371 N N . ILE B 1 102 ? 9.469 22.75 3.773 1 91.94 102 ILE B N 1
ATOM 2372 C CA . ILE B 1 102 ? 10.008 22.297 5.055 1 91.94 102 ILE B CA 1
ATOM 2373 C C . ILE B 1 102 ? 10.82 23.422 5.691 1 91.94 102 ILE B C 1
ATOM 2375 O O . ILE B 1 102 ? 10.672 23.703 6.883 1 91.94 102 ILE B O 1
ATOM 2379 N N . ALA B 1 103 ? 11.617 24.062 4.914 1 92.56 103 ALA B N 1
ATOM 2380 C CA . ALA B 1 103 ? 12.43 25.172 5.41 1 92.56 103 ALA B CA 1
ATOM 2381 C C . ALA B 1 103 ? 11.555 26.297 5.941 1 92.56 103 ALA B C 1
ATOM 2383 O O . ALA B 1 103 ? 11.805 26.828 7.023 1 92.56 103 ALA B O 1
ATOM 2384 N N . ARG B 1 104 ? 10.625 26.625 5.207 1 94.25 104 ARG B N 1
ATOM 2385 C CA . ARG B 1 104 ? 9.719 27.703 5.605 1 94.25 104 ARG B CA 1
ATOM 2386 C C . ARG B 1 104 ? 8.93 27.328 6.852 1 94.25 104 ARG B C 1
ATOM 2388 O O . ARG B 1 104 ? 8.727 28.156 7.742 1 94.25 104 ARG B O 1
ATOM 2395 N N . PHE B 1 105 ? 8.531 26.094 6.938 1 95.5 105 PHE B N 1
ATOM 2396 C CA . PHE B 1 105 ? 7.793 25.594 8.094 1 95.5 105 PHE B CA 1
ATOM 2397 C C . PHE B 1 105 ? 8.641 25.672 9.359 1 95.5 105 PHE B C 1
ATOM 2399 O O . PHE B 1 105 ? 8.188 26.172 10.391 1 95.5 105 PHE B O 1
ATOM 2406 N N . MET B 1 106 ? 9.805 25.188 9.172 1 94.81 106 MET B N 1
ATOM 2407 C CA . MET B 1 106 ? 10.719 25.234 10.305 1 94.81 106 MET B CA 1
ATOM 2408 C C . MET B 1 106 ? 10.961 26.672 10.75 1 94.81 106 MET B C 1
ATOM 2410 O O . MET B 1 106 ? 11 26.953 11.953 1 94.81 106 MET B O 1
ATOM 2414 N N . HIS B 1 107 ? 11.133 27.547 9.836 1 96.12 107 HIS B N 1
ATOM 2415 C CA . HIS B 1 107 ? 11.375 28.953 10.125 1 96.12 107 HIS B CA 1
ATOM 2416 C C . HIS B 1 107 ? 10.172 29.594 10.82 1 96.12 107 HIS B C 1
ATOM 2418 O O . HIS B 1 107 ? 10.32 30.203 11.875 1 96.12 107 HIS B O 1
ATOM 2424 N N . GLU B 1 108 ? 9.016 29.422 10.281 1 96.56 108 GLU B N 1
ATOM 2425 C CA . GLU B 1 108 ? 7.805 30.062 10.789 1 96.56 108 GLU B CA 1
ATOM 2426 C C . GLU B 1 108 ? 7.457 29.547 12.188 1 96.56 108 GLU B C 1
ATOM 2428 O O . GLU B 1 108 ? 6.98 30.312 13.023 1 96.56 108 GLU B O 1
ATOM 2433 N N . TYR B 1 109 ? 7.742 28.312 12.43 1 96.62 109 TYR B N 1
ATOM 2434 C CA . TYR B 1 109 ? 7.352 27.734 13.711 1 96.62 109 TYR B CA 1
ATOM 2435 C C . TYR B 1 109 ? 8.562 27.578 14.625 1 96.62 109 TYR B C 1
ATOM 2437 O O . TYR B 1 109 ? 8.469 26.969 15.688 1 96.62 109 TYR B O 1
ATOM 2445 N N . ARG B 1 110 ? 9.688 28.031 14.242 1 96.25 110 ARG B N 1
ATOM 2446 C CA . ARG B 1 110 ? 10.922 28.078 15.031 1 96.25 110 ARG B CA 1
ATOM 2447 C C . ARG B 1 110 ? 11.312 26.688 15.5 1 96.25 110 ARG B C 1
ATOM 2449 O O . ARG B 1 110 ? 11.57 26.469 16.688 1 96.25 110 ARG B O 1
ATOM 2456 N N . LEU B 1 111 ? 11.352 25.797 14.477 1 94.88 111 LEU B N 1
ATOM 2457 C CA . LEU B 1 111 ? 11.734 24.422 14.773 1 94.88 111 LEU B CA 1
ATOM 2458 C C . LEU B 1 111 ? 13.203 24.172 14.43 1 94.88 111 LEU B C 1
ATOM 2460 O O . LEU B 1 111 ? 13.711 24.719 13.445 1 94.88 111 LEU B O 1
ATOM 2464 N N . LYS B 1 112 ? 13.789 23.328 15.211 1 94.81 112 LYS B N 1
ATOM 2465 C CA . LYS B 1 112 ? 15.18 22.953 14.953 1 94.81 112 LYS B CA 1
ATOM 2466 C C . LYS B 1 112 ? 15.266 21.766 13.992 1 94.81 112 LYS B C 1
ATOM 2468 O O . LYS B 1 112 ? 16.25 21.625 13.258 1 94.81 112 LYS B O 1
ATOM 2473 N N . LYS B 1 113 ? 14.188 21 14.016 1 93.19 113 LYS B N 1
ATOM 2474 C CA . LYS B 1 113 ? 14.172 19.797 13.18 1 93.19 113 LYS B CA 1
ATOM 2475 C C . LYS B 1 113 ? 12.766 19.5 12.672 1 93.19 113 LYS B C 1
ATOM 2477 O O . LYS B 1 113 ? 11.781 19.734 13.375 1 93.19 113 LYS B O 1
ATOM 2482 N N . PHE B 1 114 ? 12.758 18.953 11.422 1 92.5 114 PHE B N 1
ATOM 2483 C CA . PHE B 1 114 ? 11.492 18.531 10.844 1 92.5 114 PHE B CA 1
ATOM 2484 C C . PHE B 1 114 ? 11.414 17.016 10.781 1 92.5 114 PHE B C 1
ATOM 2486 O O . PHE B 1 114 ? 12.352 16.344 10.328 1 92.5 114 PHE B O 1
ATOM 2493 N N . THR B 1 115 ? 10.289 16.484 11.25 1 90.31 115 THR B N 1
ATOM 2494 C CA . THR B 1 115 ? 9.953 15.078 11.062 1 90.31 115 THR B CA 1
ATOM 2495 C C . THR B 1 115 ? 8.531 14.922 10.547 1 90.31 115 THR B C 1
ATOM 2497 O O . THR B 1 115 ? 7.656 15.734 10.867 1 90.31 115 THR B O 1
ATOM 2500 N N . ILE B 1 116 ? 8.336 13.922 9.82 1 91.25 116 ILE B N 1
ATOM 2501 C CA . ILE B 1 116 ? 6.996 13.68 9.297 1 91.25 116 ILE B CA 1
ATOM 2502 C C . ILE B 1 116 ? 6.039 13.391 10.453 1 91.25 116 ILE B C 1
ATOM 2504 O O . ILE B 1 116 ? 4.883 13.82 10.43 1 91.25 116 ILE B O 1
ATOM 2508 N N . MET B 1 117 ? 6.559 12.711 11.453 1 93 117 MET B N 1
ATOM 2509 C CA . MET B 1 117 ? 5.738 12.438 12.625 1 93 117 MET B CA 1
ATOM 2510 C C . MET B 1 117 ? 5.336 13.734 13.32 1 93 117 MET B C 1
ATOM 2512 O O . MET B 1 117 ? 4.176 13.914 13.695 1 93 117 MET B O 1
ATOM 2516 N N . GLY B 1 118 ? 6.289 14.594 13.445 1 94.69 118 GLY B N 1
ATOM 2517 C CA . GLY B 1 118 ? 5.988 15.891 14.031 1 94.69 118 GLY B CA 1
ATOM 2518 C C . GLY B 1 118 ? 4.957 16.672 13.242 1 94.69 118 GLY B C 1
ATOM 2519 O O . GLY B 1 118 ? 4.043 17.266 13.82 1 94.69 118 GLY B O 1
ATOM 2520 N N . PHE B 1 119 ? 5.098 16.656 12.016 1 95.19 119 PHE B N 1
ATOM 2521 C CA . PHE B 1 119 ? 4.156 17.375 11.156 1 95.19 119 PHE B CA 1
ATOM 2522 C C . PHE B 1 119 ? 2.775 16.734 11.211 1 95.19 119 PHE B C 1
ATOM 2524 O O . PHE B 1 119 ? 1.761 17.422 11.242 1 95.19 119 PHE B O 1
ATOM 2531 N N . LEU B 1 120 ? 2.738 15.43 11.219 1 95.81 120 LEU B N 1
ATOM 2532 C CA . LEU B 1 120 ? 1.479 14.711 11.375 1 95.81 120 LEU B CA 1
ATOM 2533 C C . LEU B 1 120 ? 0.78 15.109 12.672 1 95.81 120 LEU B C 1
ATOM 2535 O O . LEU B 1 120 ? -0.421 15.391 12.672 1 95.81 120 LEU B O 1
ATOM 2539 N N . LYS B 1 121 ? 1.517 15.148 13.75 1 97.06 121 LYS B N 1
ATOM 2540 C CA . LYS B 1 121 ? 0.955 15.555 15.031 1 97.06 121 LYS B CA 1
ATOM 2541 C C . LYS B 1 121 ? 0.391 16.969 14.961 1 97.06 121 LYS B C 1
ATOM 2543 O O . LYS B 1 121 ? -0.678 17.25 15.516 1 97.06 121 LYS B O 1
ATOM 2548 N N . PHE B 1 122 ? 1.124 17.844 14.297 1 97.44 122 PHE B N 1
ATOM 2549 C CA . PHE B 1 122 ? 0.713 19.219 14.109 1 97.44 122 PHE B CA 1
ATOM 2550 C C . PHE B 1 122 ? -0.645 19.297 13.422 1 97.44 122 PHE B C 1
ATOM 2552 O O . PHE B 1 122 ? -1.571 19.938 13.93 1 97.44 122 PHE B O 1
ATOM 2559 N N . VAL B 1 123 ? -0.802 18.641 12.336 1 97.5 123 VAL B N 1
ATOM 2560 C CA . VAL B 1 123 ? -2.012 18.766 11.531 1 97.5 123 VAL B CA 1
ATOM 2561 C C . VAL B 1 123 ? -3.162 18.016 12.195 1 97.5 123 VAL B C 1
ATOM 2563 O O . VAL B 1 123 ? -4.32 18.438 12.109 1 97.5 123 VAL B O 1
ATOM 2566 N N . ILE B 1 124 ? -2.869 16.891 12.82 1 97.62 124 ILE B N 1
ATOM 2567 C CA . ILE B 1 124 ? -3.893 16.125 13.516 1 97.62 124 ILE B CA 1
ATOM 2568 C C . ILE B 1 124 ? -4.457 16.938 14.68 1 97.62 124 ILE B C 1
ATOM 2570 O O . ILE B 1 124 ? -5.668 16.969 14.891 1 97.62 124 ILE B O 1
ATOM 2574 N N . ASN B 1 125 ? -3.592 17.562 15.359 1 97.62 125 ASN B N 1
ATOM 2575 C CA . ASN B 1 125 ? -4.031 18.406 16.469 1 97.62 125 ASN B CA 1
ATOM 2576 C C . ASN B 1 125 ? -4.848 19.594 15.977 1 97.62 125 ASN B C 1
ATOM 2578 O O . ASN B 1 125 ? -5.852 19.969 16.594 1 97.62 125 ASN B O 1
ATOM 2582 N N . ARG B 1 126 ? -4.406 20.172 14.938 1 97.38 126 ARG B N 1
ATOM 2583 C CA . ARG B 1 126 ? -5.137 21.297 14.359 1 97.38 126 ARG B CA 1
ATOM 2584 C C . ARG B 1 126 ? -6.539 20.875 13.93 1 97.38 126 ARG B C 1
ATOM 2586 O O . ARG B 1 126 ? -7.48 21.672 14.016 1 97.38 126 ARG B O 1
ATOM 2593 N N . GLY B 1 127 ? -6.66 19.688 13.469 1 97.62 127 GLY B N 1
ATOM 2594 C CA . GLY B 1 127 ? -7.945 19.172 13.031 1 97.62 127 GLY B CA 1
ATOM 2595 C C . GLY B 1 127 ? -8.773 18.609 14.172 1 97.62 127 GLY B C 1
ATOM 2596 O O . GLY B 1 127 ? -9.891 18.125 13.961 1 97.62 127 GLY B O 1
ATOM 2597 N N . HIS B 1 128 ? -8.219 18.625 15.336 1 98 128 HIS B N 1
ATOM 2598 C CA . HIS B 1 128 ? -8.867 18.047 16.516 1 98 128 HIS B CA 1
ATOM 2599 C C . HIS B 1 128 ? -9.188 16.578 16.312 1 98 128 HIS B C 1
ATOM 2601 O O . HIS B 1 128 ? -10.266 16.109 16.703 1 98 128 HIS B O 1
ATOM 2607 N N . LYS B 1 129 ? -8.352 15.883 15.555 1 97.62 129 LYS B N 1
ATOM 2608 C CA . LYS B 1 129 ? -8.43 14.438 15.336 1 97.62 129 LYS B CA 1
ATOM 2609 C C . LYS B 1 129 ? -9.672 14.078 14.516 1 97.62 129 LYS B C 1
ATOM 2611 O O . LYS B 1 129 ? -10.164 12.953 14.602 1 97.62 129 LYS B O 1
ATOM 2616 N N . LEU B 1 130 ? -10.125 15.086 13.703 1 96.94 130 LEU B N 1
ATOM 2617 C CA . LEU B 1 130 ? -11.352 14.875 12.953 1 96.94 130 LEU B CA 1
ATOM 2618 C C . LEU B 1 130 ? -11.062 14.711 11.469 1 96.94 130 LEU B C 1
ATOM 2620 O O . LEU B 1 130 ? -11.984 14.727 10.648 1 96.94 130 LEU B O 1
ATOM 2624 N N . ALA B 1 131 ? -9.82 14.539 11.125 1 97.5 131 ALA B N 1
ATOM 2625 C CA . ALA B 1 131 ? -9.461 14.344 9.727 1 97.5 131 ALA B CA 1
ATOM 2626 C C . ALA B 1 131 ? -10.133 13.094 9.156 1 97.5 131 ALA B C 1
ATOM 2628 O O . ALA B 1 131 ? -10.219 12.07 9.828 1 97.5 131 ALA B O 1
ATOM 2629 N N . THR B 1 132 ? -10.562 13.234 7.852 1 95.5 132 THR B N 1
ATOM 2630 C CA . THR B 1 132 ? -11.305 12.125 7.266 1 95.5 132 THR B CA 1
ATOM 2631 C C . THR B 1 132 ? -10.555 11.531 6.078 1 95.5 132 THR B C 1
ATOM 2633 O O . THR B 1 132 ? -10.82 10.398 5.672 1 95.5 132 THR B O 1
ATOM 2636 N N . LYS B 1 133 ? -9.727 12.305 5.574 1 94.88 133 LYS B N 1
ATOM 2637 C CA . LYS B 1 133 ? -9 11.852 4.383 1 94.88 133 LYS B CA 1
ATOM 2638 C C . LYS B 1 133 ? -7.523 12.211 4.469 1 94.88 133 LYS B C 1
ATOM 2640 O O . LYS B 1 133 ? -7.172 13.367 4.719 1 94.88 133 LYS B O 1
ATOM 2645 N N . LEU B 1 134 ? -6.676 11.266 4.289 1 93.88 134 LEU B N 1
ATOM 2646 C CA . LEU B 1 134 ? -5.234 11.461 4.172 1 93.88 134 LEU B CA 1
ATOM 2647 C C . LEU B 1 134 ? -4.715 10.906 2.85 1 93.88 134 LEU B C 1
ATOM 2649 O O . LEU B 1 134 ? -4.922 9.734 2.537 1 93.88 134 LEU B O 1
ATOM 2653 N N . ILE B 1 135 ? -4.121 11.695 2.133 1 89.94 135 ILE B N 1
ATOM 2654 C CA . ILE B 1 135 ? -3.434 11.266 0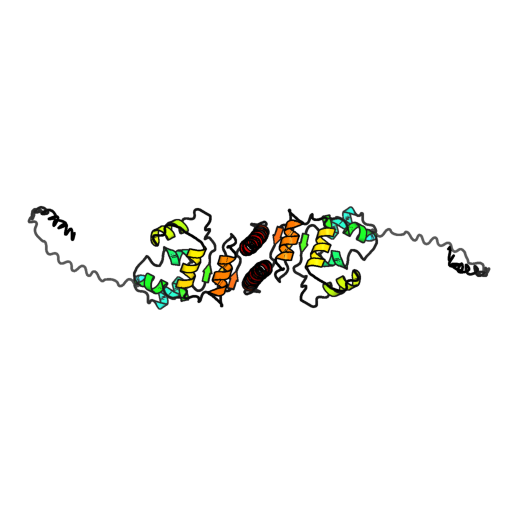.918 1 89.94 135 ILE B CA 1
ATOM 2655 C C . ILE B 1 135 ? -1.932 11.18 1.176 1 89.94 135 ILE B C 1
ATOM 2657 O O . ILE B 1 135 ? -1.297 12.18 1.518 1 89.94 135 ILE B O 1
ATOM 2661 N N . LEU B 1 136 ? -1.4 10.008 0.963 1 87.81 136 LEU B N 1
ATOM 2662 C CA . LEU B 1 136 ? -0.008 9.734 1.301 1 87.81 136 LEU B CA 1
ATOM 2663 C C . LEU B 1 136 ? 0.934 10.375 0.285 1 87.81 136 LEU B C 1
ATOM 2665 O O . LEU B 1 136 ? 0.583 10.516 -0.888 1 87.81 136 LEU B O 1
ATOM 2669 N N . PRO B 1 137 ? 2.072 10.703 0.79 1 83.81 137 PRO B N 1
ATOM 2670 C CA . PRO B 1 137 ? 3.1 11.141 -0.157 1 83.81 137 PRO B CA 1
ATOM 2671 C C . PRO B 1 137 ? 3.631 10.008 -1.023 1 83.81 137 PRO B C 1
ATOM 2673 O O . PRO B 1 137 ? 3.256 8.844 -0.824 1 83.81 137 PRO B O 1
ATOM 2676 N N . ASP B 1 138 ? 4.445 10.367 -1.955 1 74.31 138 ASP B N 1
ATOM 2677 C CA . ASP B 1 138 ? 4.996 9.391 -2.891 1 74.31 138 ASP B CA 1
ATOM 2678 C C . ASP B 1 138 ? 5.883 8.375 -2.168 1 74.31 138 ASP B C 1
ATOM 2680 O O . ASP B 1 138 ? 5.98 7.219 -2.586 1 74.31 138 ASP B O 1
ATOM 2684 N N . ARG B 1 139 ? 6.426 8.891 -1.129 1 73.44 139 ARG B N 1
ATOM 2685 C CA . ARG B 1 139 ? 7.238 7.961 -0.356 1 73.44 139 ARG B CA 1
ATOM 2686 C C . ARG B 1 139 ? 6.453 7.398 0.825 1 73.44 139 ARG B C 1
ATOM 2688 O O . ARG B 1 139 ? 5.68 8.117 1.462 1 73.44 139 ARG B O 1
ATOM 2695 N N . LEU B 1 140 ? 6.605 6.168 1.01 1 72.44 140 LEU B N 1
ATOM 2696 C CA . LEU B 1 140 ? 5.82 5.504 2.045 1 72.44 140 LEU B CA 1
ATOM 2697 C C . LEU B 1 140 ? 6.246 5.973 3.434 1 72.44 140 LEU B C 1
ATOM 2699 O O . LEU B 1 140 ? 7.441 6.098 3.713 1 72.44 140 LEU B O 1
ATOM 2703 N N . LEU B 1 141 ? 5.297 6.23 4.219 1 84.94 141 LEU B N 1
ATOM 2704 C CA . LEU B 1 141 ? 5.488 6.594 5.617 1 84.94 141 LEU B CA 1
ATOM 2705 C C . LEU B 1 141 ? 5.871 5.371 6.449 1 84.94 141 LEU B C 1
ATOM 2707 O O . LEU B 1 141 ? 5.449 4.254 6.145 1 84.94 141 LEU B O 1
ATOM 2711 N N . PRO B 1 142 ? 6.68 5.652 7.516 1 83.62 142 PRO B N 1
ATOM 2712 C CA . PRO B 1 142 ? 6.918 4.547 8.445 1 83.62 142 PRO B CA 1
ATOM 2713 C C . PRO B 1 142 ? 5.629 3.998 9.047 1 83.62 142 PRO B C 1
ATOM 2715 O O . PRO B 1 142 ? 4.66 4.742 9.227 1 83.62 142 PRO B O 1
ATOM 2718 N N . LEU B 1 143 ? 5.656 2.777 9.398 1 84.88 143 LEU B N 1
ATOM 2719 C CA . LEU B 1 143 ? 4.484 2.119 9.969 1 84.88 143 LEU B CA 1
ATOM 2720 C C . LEU B 1 143 ? 4.02 2.84 11.227 1 84.88 143 LEU B C 1
ATOM 2722 O O . LEU B 1 143 ? 2.816 2.969 11.469 1 84.88 143 LEU B O 1
ATOM 2726 N N . SER B 1 144 ? 4.98 3.299 11.992 1 87.75 144 SER B N 1
ATOM 2727 C CA . SER B 1 144 ? 4.645 3.98 13.234 1 87.75 144 SER B CA 1
ATOM 2728 C C . SER B 1 144 ? 3.809 5.23 12.969 1 87.75 144 SER B C 1
ATOM 2730 O O . SER B 1 144 ? 2.908 5.559 13.75 1 87.75 144 SER B O 1
ATOM 2732 N N . ASN B 1 145 ? 4.152 5.902 11.867 1 92.06 145 ASN B N 1
ATOM 2733 C CA . ASN B 1 145 ? 3.381 7.082 11.484 1 92.06 145 ASN B CA 1
ATOM 2734 C C . ASN B 1 145 ? 1.952 6.719 11.094 1 92.06 145 ASN B C 1
ATOM 2736 O O . ASN B 1 145 ? 1.001 7.383 11.508 1 92.06 145 ASN B O 1
ATOM 2740 N N . LEU B 1 146 ? 1.875 5.695 10.375 1 91.56 146 LEU B N 1
ATOM 2741 C CA . LEU B 1 146 ? 0.571 5.242 9.898 1 91.56 146 LEU B CA 1
ATOM 2742 C C . LEU B 1 146 ? -0.287 4.75 11.055 1 91.56 146 LEU B C 1
ATOM 2744 O O . LEU B 1 146 ? -1.48 5.055 11.125 1 91.56 146 LEU B O 1
ATOM 2748 N N . VAL B 1 147 ? 0.3 4.051 11.938 1 91.38 147 VAL B N 1
ATOM 2749 C CA . VAL B 1 147 ? -0.41 3.547 13.109 1 91.38 147 VAL B CA 1
ATOM 2750 C C . VAL B 1 147 ? -0.905 4.715 13.953 1 91.38 147 VAL B C 1
ATOM 2752 O O . VAL B 1 147 ? -2.061 4.734 14.383 1 91.38 147 VAL B O 1
ATOM 2755 N N . TYR B 1 148 ? -0.071 5.633 14.203 1 94.81 148 TYR B N 1
ATOM 2756 C CA . TYR B 1 148 ? -0.42 6.816 14.984 1 94.81 148 TYR B CA 1
ATOM 2757 C C . TYR B 1 148 ? -1.646 7.512 14.406 1 94.81 148 TYR B C 1
ATOM 2759 O O . TYR B 1 148 ? -2.592 7.824 15.133 1 94.81 148 TYR B O 1
ATOM 2767 N N . ILE B 1 149 ? -1.626 7.734 13.117 1 95.81 149 ILE B N 1
ATOM 2768 C CA . ILE B 1 149 ? -2.713 8.492 12.508 1 95.81 149 ILE B CA 1
ATOM 2769 C C . ILE B 1 149 ? -4.004 7.68 12.57 1 95.81 149 ILE B C 1
ATOM 2771 O O . ILE B 1 149 ? -5.082 8.234 12.805 1 95.81 149 ILE B O 1
ATOM 2775 N N . CYS B 1 150 ? -3.916 6.449 12.391 1 94.88 150 CYS B N 1
ATOM 2776 C CA . CYS B 1 150 ? -5.086 5.578 12.461 1 94.88 150 CYS B CA 1
ATOM 2777 C C . CYS B 1 150 ? -5.688 5.586 13.867 1 94.88 150 CYS B C 1
ATOM 2779 O O . CYS B 1 150 ? -6.91 5.566 14.016 1 94.88 150 CYS B O 1
ATOM 2781 N N . GLU B 1 151 ? -4.852 5.59 14.797 1 96 151 GLU B N 1
ATOM 2782 C CA . GLU B 1 151 ? -5.316 5.57 16.188 1 96 151 GLU B CA 1
ATOM 2783 C C . GLU B 1 151 ? -5.91 6.914 16.594 1 96 151 GLU B C 1
ATOM 2785 O O . GLU B 1 151 ? -6.922 6.965 17.297 1 96 151 GLU B O 1
ATOM 2790 N N . GLN B 1 152 ? -5.316 7.945 16.172 1 97.25 152 GLN B N 1
ATOM 2791 C CA . GLN B 1 152 ? -5.719 9.281 16.594 1 97.25 152 GLN B CA 1
ATOM 2792 C C . GLN B 1 152 ? -6.953 9.758 15.828 1 97.25 152 GLN B C 1
ATOM 2794 O O . GLN B 1 152 ? -7.742 10.547 16.344 1 97.25 152 GLN B O 1
ATOM 2799 N N . CYS B 1 153 ? -7.094 9.25 14.625 1 97.56 153 CYS B N 1
ATOM 2800 C CA . CYS B 1 153 ? -8.203 9.656 13.766 1 97.56 153 CYS B CA 1
ATOM 2801 C C . CYS B 1 153 ? -9 8.445 13.297 1 97.56 153 CYS B C 1
ATOM 2803 O O . CYS B 1 153 ? -8.82 7.984 12.164 1 97.56 153 CYS B O 1
ATOM 2805 N N . PRO B 1 154 ? -9.969 8.047 14.023 1 93.94 154 PRO B N 1
ATOM 2806 C CA . PRO B 1 154 ? -10.695 6.805 13.734 1 93.94 154 PRO B CA 1
ATOM 2807 C C . PRO B 1 154 ? -11.508 6.883 12.453 1 93.94 154 PRO B C 1
ATOM 2809 O O . PRO B 1 154 ? -11.828 5.848 11.852 1 93.94 154 PRO B O 1
ATOM 2812 N N . MET B 1 155 ? -11.805 8.109 12.023 1 93.88 155 MET B N 1
ATOM 2813 C CA . MET B 1 155 ? -12.648 8.242 10.836 1 93.88 155 MET B CA 1
ATOM 2814 C C . MET B 1 155 ? -11.805 8.461 9.586 1 93.88 155 MET B C 1
ATOM 2816 O O . MET B 1 155 ? -12.344 8.617 8.492 1 93.88 155 MET B O 1
ATOM 2820 N N . LEU B 1 156 ? -10.562 8.414 9.703 1 94.88 156 LEU B N 1
ATOM 2821 C CA . LEU B 1 156 ? -9.656 8.789 8.625 1 94.88 156 LEU B CA 1
ATOM 2822 C C . LEU B 1 156 ? -9.461 7.625 7.656 1 94.88 156 LEU B C 1
ATOM 2824 O O . LEU B 1 156 ? -9.203 6.496 8.078 1 94.88 156 LEU B O 1
ATOM 2828 N N . ASN B 1 157 ? -9.648 8 6.426 1 92.06 157 ASN B N 1
ATOM 2829 C CA . ASN B 1 157 ? -9.281 7.07 5.359 1 92.06 157 ASN B CA 1
ATOM 2830 C C . ASN B 1 157 ? -7.969 7.469 4.691 1 92.06 157 ASN B C 1
ATOM 2832 O O . ASN B 1 157 ? -7.699 8.656 4.492 1 92.06 157 ASN B O 1
ATOM 2836 N N . ILE B 1 158 ? -7.18 6.434 4.383 1 89.88 158 ILE B N 1
ATOM 2837 C CA . ILE B 1 158 ? -5.855 6.668 3.82 1 89.88 158 ILE B CA 1
ATOM 2838 C C . ILE B 1 158 ? -5.863 6.328 2.33 1 89.88 158 ILE B C 1
ATOM 2840 O O . ILE B 1 158 ? -6.344 5.266 1.93 1 89.88 158 ILE B O 1
ATOM 2844 N N . TYR B 1 159 ? -5.355 7.219 1.587 1 84.31 159 TYR B N 1
ATOM 2845 C CA . TYR B 1 159 ? -5.277 7.051 0.14 1 84.31 159 TYR B CA 1
ATOM 2846 C C . TYR B 1 159 ? -3.83 7.113 -0.337 1 84.31 159 TYR B C 1
ATOM 2848 O O . TYR B 1 159 ? -3.068 7.988 0.082 1 84.31 159 TYR B O 1
ATOM 2856 N N . ALA B 1 160 ? -3.465 6.113 -1.095 1 76.31 160 ALA B N 1
ATOM 2857 C CA . ALA B 1 160 ? -2.121 6.094 -1.665 1 76.31 160 ALA B CA 1
ATOM 2858 C C . ALA B 1 160 ? -2.08 6.84 -2.996 1 76.31 160 ALA B C 1
ATOM 2860 O O . ALA B 1 160 ? -3.004 6.73 -3.805 1 76.31 160 ALA B O 1
ATOM 2861 N N . SER B 1 161 ? -1.12 7.703 -3.092 1 69.31 161 SER B N 1
ATOM 2862 C CA . SER B 1 161 ? -0.958 8.477 -4.32 1 69.31 161 SER B CA 1
ATOM 2863 C C . SER B 1 161 ? -0.035 7.762 -5.305 1 69.31 161 SER B C 1
ATOM 2865 O O . SER B 1 161 ? 0.085 8.172 -6.461 1 69.31 161 SER B O 1
ATOM 2867 N N . TRP B 1 162 ? 0.532 6.766 -4.852 1 62.31 162 TRP B N 1
ATOM 2868 C CA . TRP B 1 162 ? 1.6 6.203 -5.672 1 62.31 162 TRP B CA 1
ATOM 2869 C C . TRP B 1 162 ? 1.027 5.438 -6.863 1 62.31 162 TRP B C 1
ATOM 2871 O O . TRP B 1 162 ? 0.021 4.738 -6.734 1 62.31 162 TRP B O 1
ATOM 2881 N N . GLN B 1 163 ? 1.651 5.844 -7.977 1 63.69 163 GLN B N 1
ATOM 2882 C CA . GLN B 1 163 ? 1.485 5.113 -9.227 1 63.69 163 GLN B CA 1
ATOM 2883 C C . GLN B 1 163 ? 2.551 4.031 -9.383 1 63.69 163 GLN B C 1
ATOM 2885 O O . GLN B 1 163 ? 3.719 4.336 -9.641 1 63.69 163 GLN B O 1
ATOM 2890 N N . PRO B 1 164 ? 2.176 2.82 -9.094 1 64.44 164 PRO B N 1
ATOM 2891 C CA . PRO B 1 164 ? 3.17 1.745 -9.141 1 64.44 164 PRO B CA 1
ATOM 2892 C C . PRO B 1 164 ? 4.031 1.795 -10.398 1 64.44 164 PRO B C 1
ATOM 2894 O O . PRO B 1 164 ? 5.188 1.371 -10.383 1 64.44 164 PRO B O 1
ATOM 2897 N N . GLU B 1 165 ? 3.439 2.316 -11.398 1 68.94 165 GLU B N 1
ATOM 2898 C CA . GLU B 1 165 ? 4.176 2.396 -12.656 1 68.94 165 GLU B CA 1
ATOM 2899 C C . GLU B 1 165 ? 5.34 3.375 -12.547 1 68.94 165 GLU B C 1
ATOM 2901 O O . GLU B 1 165 ? 6.352 3.219 -13.242 1 68.94 165 GLU B O 1
ATOM 2906 N N . LYS B 1 166 ? 5.227 4.312 -11.656 1 71.25 166 LYS B N 1
ATOM 2907 C CA . LYS B 1 166 ? 6.258 5.336 -11.531 1 71.25 166 LYS B CA 1
ATOM 2908 C C . LYS B 1 166 ? 7.336 4.91 -10.539 1 71.25 166 LYS B C 1
ATOM 2910 O O . LYS B 1 166 ? 8.492 5.336 -10.648 1 71.25 166 LYS B O 1
ATOM 2915 N N . ASN B 1 167 ? 6.984 4.07 -9.688 1 74.12 167 ASN B N 1
ATOM 2916 C CA . ASN B 1 167 ? 7.91 3.572 -8.672 1 74.12 167 ASN B CA 1
ATOM 2917 C C . ASN B 1 167 ? 7.652 2.102 -8.352 1 74.12 167 ASN B C 1
ATOM 2919 O O . ASN B 1 167 ? 7.164 1.772 -7.27 1 74.12 167 ASN B O 1
ATOM 2923 N N . PRO B 1 168 ? 8.008 1.246 -9.289 1 73.38 168 PRO B N 1
ATOM 2924 C CA . PRO B 1 168 ? 7.688 -0.176 -9.148 1 73.38 168 PRO B CA 1
ATOM 2925 C C . PRO B 1 168 ? 8.336 -0.808 -7.918 1 73.38 168 PRO B C 1
ATOM 2927 O O . PRO B 1 168 ? 7.824 -1.799 -7.387 1 73.38 168 PRO B O 1
ATOM 2930 N N . GLY B 1 169 ? 9.367 -0.217 -7.383 1 79.12 169 GLY B N 1
ATOM 2931 C CA . GLY B 1 169 ? 10.055 -0.821 -6.25 1 79.12 169 GLY B CA 1
ATOM 2932 C C . GLY B 1 169 ? 9.539 -0.325 -4.91 1 79.12 169 GLY B C 1
ATOM 2933 O O . GLY B 1 169 ? 9.984 -0.797 -3.861 1 79.12 169 GLY B O 1
ATOM 2934 N N . LEU B 1 170 ? 8.57 0.415 -4.996 1 79.5 170 LEU B N 1
ATOM 2935 C CA . LEU B 1 170 ? 8.141 1.089 -3.775 1 79.5 170 LEU B CA 1
ATOM 2936 C C . LEU B 1 170 ? 7.508 0.101 -2.803 1 79.5 170 LEU B C 1
ATOM 2938 O O . LEU B 1 170 ? 7.859 0.075 -1.621 1 79.5 170 LEU B O 1
ATOM 2942 N N . ILE B 1 171 ? 6.629 -0.713 -3.283 1 82.12 171 ILE B N 1
ATOM 2943 C CA . ILE B 1 171 ? 5.93 -1.655 -2.416 1 82.12 171 ILE B CA 1
ATOM 2944 C C . ILE B 1 171 ? 6.91 -2.699 -1.89 1 82.12 171 ILE B C 1
ATOM 2946 O O . ILE B 1 171 ? 6.898 -3.027 -0.701 1 82.12 171 ILE B O 1
ATOM 2950 N N . ARG B 1 172 ? 7.723 -3.082 -2.766 1 86.62 172 ARG B N 1
ATOM 2951 C CA . ARG B 1 172 ? 8.75 -4.027 -2.352 1 86.62 172 ARG B CA 1
ATOM 2952 C C . ARG B 1 172 ? 9.625 -3.443 -1.245 1 86.62 172 ARG B C 1
ATOM 2954 O O . ARG B 1 172 ? 9.852 -4.086 -0.218 1 86.62 172 ARG B O 1
ATOM 2961 N N . GLY B 1 173 ? 10.086 -2.281 -1.495 1 84.5 173 GLY B N 1
ATOM 2962 C CA . GLY B 1 173 ? 10.891 -1.613 -0.484 1 84.5 173 GLY B CA 1
ATOM 2963 C C . GLY B 1 173 ? 10.172 -1.47 0.847 1 84.5 173 GLY B C 1
ATOM 2964 O O . GLY B 1 173 ? 10.766 -1.716 1.902 1 84.5 173 GLY B O 1
ATOM 2965 N N . PHE B 1 174 ? 9 -1.188 0.775 1 80.81 174 PHE B N 1
ATOM 2966 C CA . PHE B 1 174 ? 8.188 -1.012 1.976 1 80.81 174 PHE B CA 1
ATOM 2967 C C . PHE B 1 174 ? 8.031 -2.334 2.717 1 80.81 174 PHE B C 1
ATOM 2969 O O . PHE B 1 174 ? 8.188 -2.391 3.938 1 80.81 174 PHE B O 1
ATOM 2976 N N . VAL B 1 175 ? 7.727 -3.285 2.014 1 84.38 175 VAL B N 1
ATOM 2977 C CA . VAL B 1 175 ? 7.52 -4.613 2.584 1 84.38 175 VAL B CA 1
ATOM 2978 C C . VAL B 1 175 ? 8.797 -5.078 3.283 1 84.38 175 VAL B C 1
ATOM 2980 O O . VAL B 1 175 ? 8.75 -5.562 4.418 1 84.38 175 VAL B O 1
ATOM 2983 N N . MET B 1 176 ? 9.883 -4.898 2.646 1 86.38 176 MET B N 1
ATOM 2984 C CA . MET B 1 176 ? 11.156 -5.363 3.195 1 86.38 176 MET B CA 1
ATOM 2985 C C . MET B 1 176 ? 11.555 -4.543 4.418 1 86.38 176 MET B C 1
ATOM 2987 O O . MET B 1 176 ? 12.062 -5.086 5.398 1 86.38 176 MET B O 1
ATOM 2991 N N . LYS B 1 177 ? 11.336 -3.355 4.359 1 81.94 177 LYS B N 1
ATOM 2992 C CA . LYS B 1 177 ? 11.617 -2.5 5.508 1 81.94 177 LYS B CA 1
ATOM 2993 C C . LYS B 1 177 ? 10.734 -2.875 6.699 1 81.94 177 LYS B C 1
ATOM 2995 O O . LYS B 1 177 ? 11.211 -2.918 7.836 1 81.94 177 LYS B O 1
ATOM 3000 N N . LEU B 1 178 ? 9.508 -3.066 6.387 1 79.88 178 LEU B N 1
ATOM 3001 C CA . LEU B 1 178 ? 8.578 -3.48 7.434 1 79.88 178 LEU B CA 1
ATOM 3002 C C . LEU B 1 178 ? 9.023 -4.797 8.062 1 79.88 178 LEU B C 1
ATOM 3004 O O . LEU B 1 178 ? 8.984 -4.945 9.289 1 79.88 178 LEU B O 1
ATOM 3008 N N . ASN B 1 179 ? 9.375 -5.652 7.281 1 83.5 179 ASN B N 1
ATOM 3009 C CA . ASN B 1 179 ? 9.852 -6.941 7.766 1 83.5 179 ASN B CA 1
ATOM 3010 C C . ASN B 1 179 ? 11.086 -6.785 8.656 1 83.5 179 ASN B C 1
ATOM 3012 O O . ASN B 1 179 ? 11.172 -7.41 9.711 1 83.5 179 ASN B O 1
ATOM 3016 N N . GLU B 1 180 ? 11.961 -5.984 8.242 1 83.62 180 GLU B N 1
ATOM 3017 C CA . GLU B 1 180 ? 13.156 -5.703 9.023 1 83.62 180 GLU B CA 1
ATOM 3018 C C . GLU B 1 180 ? 12.805 -5.086 10.375 1 83.62 180 GLU B C 1
ATOM 3020 O O . GLU B 1 180 ? 13.367 -5.469 11.406 1 83.62 180 GLU B O 1
ATOM 3025 N N . THR B 1 181 ? 11.977 -4.172 10.289 1 75.88 181 THR B N 1
ATOM 3026 C CA . THR B 1 181 ? 11.547 -3.488 11.508 1 75.88 181 THR B CA 1
ATOM 3027 C C . THR B 1 181 ? 10.898 -4.469 12.477 1 75.88 181 THR B C 1
ATOM 3029 O O . THR B 1 181 ? 11.148 -4.414 13.688 1 75.88 181 THR B O 1
ATOM 3032 N N . MET B 1 182 ? 10.086 -5.266 11.969 1 75.19 182 MET B N 1
ATOM 3033 C CA . MET B 1 182 ? 9.422 -6.281 12.781 1 75.19 182 MET B CA 1
ATOM 3034 C C . MET B 1 182 ? 10.438 -7.219 13.422 1 75.19 182 MET B C 1
ATOM 3036 O O . MET B 1 182 ? 10.312 -7.555 14.602 1 75.19 182 MET B O 1
ATOM 3040 N N . LEU B 1 183 ? 11.406 -7.574 12.703 1 77.75 183 LEU B N 1
ATOM 3041 C CA . LEU B 1 183 ? 12.438 -8.477 13.211 1 77.75 183 LEU B CA 1
ATOM 3042 C C . LEU B 1 183 ? 13.281 -7.797 14.273 1 77.75 183 LEU B C 1
ATOM 3044 O O . LEU B 1 183 ? 13.68 -8.43 15.258 1 77.75 183 LEU B O 1
ATOM 3048 N N . ARG B 1 184 ? 13.516 -6.551 14.094 1 76.44 184 ARG B N 1
ATOM 3049 C CA . ARG B 1 184 ? 14.305 -5.789 15.055 1 76.44 184 ARG B CA 1
ATOM 3050 C C . ARG B 1 184 ? 13.523 -5.582 16.359 1 76.44 184 ARG B C 1
ATOM 3052 O O . ARG B 1 184 ? 14.094 -5.656 17.438 1 76.44 184 ARG B O 1
ATOM 3059 N N . HIS B 1 185 ? 12.344 -5.215 16.141 1 69.69 185 HIS B N 1
ATOM 3060 C CA . HIS B 1 185 ? 11.5 -4.965 17.312 1 69.69 185 HIS B CA 1
ATOM 3061 C C . HIS B 1 185 ? 11.32 -6.234 18.141 1 69.69 185 HIS B C 1
ATOM 3063 O O . HIS B 1 185 ? 11.336 -6.184 19.375 1 69.69 185 HIS B O 1
ATOM 3069 N N . CYS B 1 186 ? 11.188 -7.238 17.484 1 68.69 186 CYS B N 1
ATOM 3070 C CA . CYS B 1 186 ? 11.016 -8.5 18.188 1 68.69 186 CYS B CA 1
ATOM 3071 C C . CYS B 1 186 ? 12.328 -8.953 18.812 1 68.69 186 CYS B C 1
ATOM 3073 O O . CYS B 1 186 ? 12.32 -9.57 19.891 1 68.69 186 CYS B O 1
ATOM 3075 N N . ARG B 1 187 ? 13.398 -8.711 18.234 1 62.75 187 ARG B N 1
ATOM 3076 C CA . ARG B 1 187 ? 14.695 -9.023 18.828 1 62.75 187 ARG B CA 1
ATOM 3077 C C . ARG B 1 187 ? 14.945 -8.172 20.062 1 62.75 187 ARG B C 1
ATOM 3079 O O . ARG B 1 187 ? 15.523 -8.656 21.047 1 62.75 187 ARG B O 1
ATOM 3086 N N . ASN B 1 188 ? 14.641 -6.961 20.016 1 56.75 188 ASN B N 1
ATOM 3087 C CA . ASN B 1 188 ? 14.844 -6.062 21.141 1 56.75 188 ASN B CA 1
ATOM 3088 C C . ASN B 1 188 ? 13.945 -6.43 22.312 1 56.75 188 ASN B C 1
ATOM 3090 O O . ASN B 1 188 ? 14.219 -6.051 23.453 1 56.75 188 ASN B O 1
ATOM 3094 N N . LEU B 1 189 ? 12.914 -7.004 22.031 1 48 189 LEU B N 1
ATOM 3095 C CA . LEU B 1 189 ? 12.094 -7.5 23.125 1 48 189 LEU B CA 1
ATOM 3096 C C . LEU B 1 189 ? 12.727 -8.742 23.75 1 48 189 LEU B C 1
ATOM 3098 O O . LEU B 1 189 ? 12.406 -9.102 24.891 1 48 189 LEU B O 1
ATOM 3102 N N . GLU B 1 190 ? 13.531 -9.414 22.969 1 46.5 190 GLU B N 1
ATOM 3103 C CA . GLU B 1 190 ? 14.289 -10.539 23.516 1 46.5 190 GLU B CA 1
ATOM 3104 C C . GLU B 1 190 ? 15.391 -10.055 24.453 1 46.5 190 GLU B C 1
ATOM 3106 O O . GLU B 1 190 ? 15.844 -10.805 25.328 1 46.5 190 GLU B O 1
ATOM 3111 N N . LEU B 1 191 ? 15.859 -8.797 24.297 1 38.25 191 LEU B N 1
ATOM 3112 C CA . LEU B 1 191 ? 16.875 -8.344 25.25 1 38.25 191 LEU B CA 1
ATOM 3113 C C . LEU B 1 191 ? 16.219 -7.641 26.438 1 38.25 191 LEU B C 1
ATOM 3115 O O . LEU B 1 191 ? 16.688 -7.77 27.578 1 38.25 191 LEU B O 1
#

InterPro domains:
  IPR001810 F-box domain [PF12937] (44-90)
  IPR036047 F-box-like domain superfamily [SSF81383] (34-98)

Nearest PDB structures (foldseek):
  8ubu-assembly1_K  TM=3.983E-01  e=3.873E-02  Homo sapiens
  1a4u-assembly1_A  TM=5.342E-01  e=1.201E+00  Scaptodrosophila lebanonensis
  3rj9-assembly3_E  TM=5.109E-01  e=2.028E+00  Scaptodrosophila lebanonensis
  5ilo-assembly1_A  TM=4.770E-01  e=3.230E+00  Drosophila melanogaster
  5ilg-assembly1_B  TM=4.628E-01  e=4.321E+00  Drosophila melanogaster

Foldseek 3Di:
DPPPPPPDDPPDDDDDDPDDPDDDPPPPCPPPCVVVPPPVPCDPQNDPLVVLLVVLLPDAPLCLQQPQCPPDDSSVVSSLELSSLQAHECAPVDQVDPDPSQVRNCVRVVHPDDDPLVVLVVSCVSNVLAHQEYEDYQADDDPVSVVVNCVSRVNHDYHYPHDCVVPVCRVVVNVVVVVVVVVVVVVVVVD/DCVPVPPPDPPDPDDDDPDPPDDDPPCPVPVPCVVVPVPVPCPPQNDDLVVLLVVLLPDAPLCLQQPQCPPDDSSVVSSLALSSLQAHECQQPDQVDPDPSQVRNCVRVVHPDDDPLVVLVVSCVSNVLAHQEYEDYQADDDPVSVVVNCVSRVNHDYHYPHDCVVPVCRVVVNVVVVVVVVVVVVVVVVD